Protein AF-0000000066527971 (afdb_homodimer)

Radius of gyration: 18.77 Å; Cα contacts (8 Å, |Δi|>4): 274; chains: 2; bounding box: 43×56×42 Å

Secondary structure (DSSP, 8-state):
----SPPPPPHHHHIIIIIIHHHT--HHHHHHHHTS-HHHHHHHHTTSS---HHHHHHHHHHHT--HHHHHHHHHHHHHHHHHHHHHHHHHHHPPPTTTT-/----SPPPPPHHHHIIIIIIHHHT--HHHHHHHHTS-HHHHHHHHTTSS---HHHHHHHHHHHT--HHHHHHHHHHHHHHHHHHHHHHHHHHHPPPTTTT-

InterPro domains:
  IPR001387 Cro/C1-type, helix-turn-helix domain [PF01381] (21-69)
  IPR001387 Cro/C1-type, helix-turn-helix domain [PS50943] (25-70)
  IPR001387 Cro/C1-type, helix-turn-helix domain [SM00530] (14-70)
  IPR010982 Lambda repressor-like, DNA-binding domain superfamily [G3DSA:1.10.260.40] (1-99)
  IPR010982 Lambda repressor-like, DNA-binding domain superfamily [SSF47413] (10-91)
  IPR013430 Toxin-antitoxin system, antidote protein, HigA [PTHR36924] (1-97)
  IPR013430 Toxin-antitoxin system, antidote protein, HigA [TIGR02607] (6-82)

Sequence (202 aa):
MATNGMRPIHPGEILRDEFLMEFDISPAALARALKVSAPTVNDIVREQRGISADMAIRLGRYFDTSAQFWMNLQSEYSLATAYAANGKQIEHEIEPLLAHGMATNGMRPIHPGEILRDEFLMEFDISPAALARALKVSAPTVNDIVREQRGISADMAIRLGRYFDTSAQFWMNLQSEYSLATAYAANGKQIEHEIEPLLAHG

Structure (mmCIF, N/CA/C/O backbone):
data_AF-0000000066527971-model_v1
#
loop_
_entity.id
_entity.type
_entity.pdbx_description
1 polymer 'HTH cro/C1-type domain-containing protein'
#
loop_
_atom_site.group_PDB
_atom_site.id
_atom_site.type_symbol
_atom_site.label_atom_id
_atom_site.label_alt_id
_atom_site.label_comp_id
_atom_site.label_asym_id
_atom_site.label_entity_id
_atom_site.label_seq_id
_atom_site.pdbx_PDB_ins_code
_atom_site.Cartn_x
_atom_site.Cartn_y
_atom_site.Cartn_z
_atom_site.occupancy
_atom_site.B_iso_or_equiv
_atom_site.auth_seq_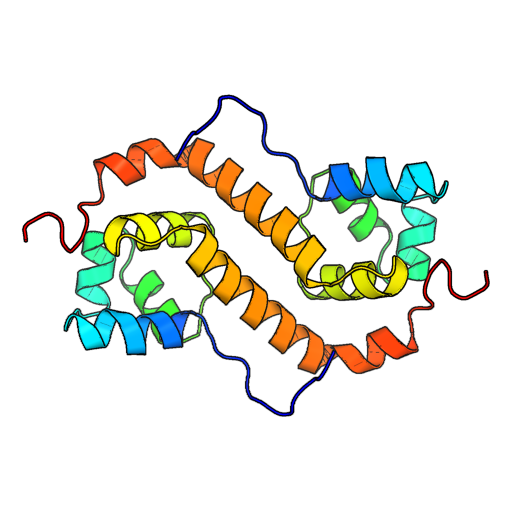id
_atom_site.auth_comp_id
_atom_site.auth_asym_id
_atom_site.auth_atom_id
_atom_site.pdbx_PDB_model_num
ATOM 1 N N . MET A 1 1 ? 15.258 -4.25 -11.781 1 32 1 MET A N 1
ATOM 2 C CA . MET A 1 1 ? 14.789 -2.98 -11.234 1 32 1 MET A CA 1
ATOM 3 C C . MET A 1 1 ? 15.859 -2.33 -10.367 1 32 1 MET A C 1
ATOM 5 O O . MET A 1 1 ? 16.562 -3.018 -9.625 1 32 1 MET A O 1
ATOM 9 N N . ALA A 1 2 ? 16.281 -1.199 -10.781 1 37.69 2 ALA A N 1
ATOM 10 C CA . ALA A 1 2 ? 17.516 -0.555 -10.328 1 37.69 2 ALA A CA 1
ATOM 11 C C . ALA A 1 2 ? 17.5 -0.344 -8.82 1 37.69 2 ALA A C 1
ATOM 13 O O . ALA A 1 2 ? 16.578 0.285 -8.281 1 37.69 2 ALA A O 1
ATOM 14 N N . THR A 1 3 ? 17.781 -1.341 -7.969 1 47.28 3 THR A N 1
ATOM 15 C CA . THR A 1 3 ? 18.203 -0.906 -6.641 1 47.28 3 THR A CA 1
ATOM 16 C C . THR A 1 3 ? 19.078 0.344 -6.727 1 47.28 3 THR A C 1
ATOM 18 O O . THR A 1 3 ? 20.297 0.249 -6.867 1 47.28 3 THR A O 1
ATOM 21 N N . ASN A 1 4 ? 18.625 1.314 -7.359 1 52.88 4 ASN A N 1
ATOM 22 C CA . ASN A 1 4 ? 19.578 2.408 -7.461 1 52.88 4 ASN A CA 1
ATOM 23 C C . ASN A 1 4 ? 20.016 2.91 -6.086 1 52.88 4 ASN A C 1
ATOM 25 O O . ASN A 1 4 ? 19.234 2.842 -5.129 1 52.88 4 ASN A O 1
ATOM 29 N N . GLY A 1 5 ? 21.062 2.367 -5.387 1 64.5 5 GLY A N 1
ATOM 30 C CA . GLY A 1 5 ? 21.828 2.787 -4.219 1 64.5 5 GLY A CA 1
ATOM 31 C C . GLY A 1 5 ? 21.203 3.955 -3.484 1 64.5 5 GLY A C 1
ATOM 32 O O . GLY A 1 5 ? 21.797 4.508 -2.561 1 64.5 5 GLY A O 1
ATOM 33 N N . MET A 1 6 ? 19.953 4.371 -3.908 1 78.75 6 MET A N 1
ATOM 34 C CA . MET A 1 6 ? 19.422 5.543 -3.223 1 78.75 6 MET A CA 1
ATOM 35 C C . MET A 1 6 ? 18.547 5.129 -2.039 1 78.75 6 MET A C 1
ATOM 37 O O . MET A 1 6 ? 17.922 4.074 -2.07 1 78.75 6 MET A O 1
ATOM 41 N N . ARG A 1 7 ? 18.609 5.801 -0.991 1 92.56 7 ARG A N 1
ATOM 42 C CA . ARG A 1 7 ? 17.844 5.574 0.225 1 92.56 7 ARG A CA 1
ATOM 43 C C . ARG A 1 7 ? 16.344 5.727 -0.041 1 92.56 7 ARG A C 1
ATOM 45 O O . ARG A 1 7 ? 15.93 6.652 -0.735 1 92.56 7 ARG A O 1
ATOM 52 N N . PRO A 1 8 ? 15.547 4.754 0.404 1 96.56 8 PRO A N 1
ATOM 53 C CA . PRO A 1 8 ? 14.102 4.895 0.252 1 96.56 8 PRO A CA 1
ATOM 54 C C . PRO A 1 8 ? 13.555 6.16 0.91 1 96.56 8 PRO A C 1
ATOM 56 O O . PRO A 1 8 ? 14.023 6.551 1.983 1 96.56 8 PRO A O 1
ATOM 59 N N . ILE A 1 9 ? 12.664 6.793 0.282 1 97.94 9 ILE A N 1
ATOM 60 C CA . ILE A 1 9 ? 12.055 8.008 0.822 1 97.94 9 ILE A CA 1
ATOM 61 C C . ILE A 1 9 ? 10.742 7.656 1.519 1 97.94 9 ILE A C 1
ATOM 63 O O . ILE A 1 9 ? 9.789 7.199 0.876 1 97.94 9 ILE A O 1
ATOM 67 N N . HIS A 1 10 ? 10.672 7.879 2.803 1 98.81 10 HIS A N 1
ATOM 68 C CA . HIS A 1 10 ? 9.469 7.594 3.57 1 98.81 10 HIS A CA 1
ATOM 69 C C . HIS A 1 10 ? 8.383 8.641 3.301 1 98.81 10 HIS A C 1
ATOM 71 O O . HIS A 1 10 ? 8.68 9.836 3.217 1 98.81 10 HIS A O 1
ATOM 77 N N . PRO A 1 11 ? 7.086 8.242 3.24 1 98.88 11 PRO A N 1
ATOM 78 C CA . PRO A 1 11 ? 6.02 9.227 3.055 1 98.88 11 PRO A CA 1
ATOM 79 C C . PRO A 1 11 ? 6.008 10.289 4.148 1 98.88 11 PRO A C 1
ATOM 81 O O . PRO A 1 11 ? 5.633 11.438 3.889 1 98.88 11 PRO A O 1
ATOM 84 N N . GLY A 1 12 ? 6.406 9.922 5.352 1 98.88 12 GLY A N 1
ATOM 85 C CA . GLY A 1 12 ? 6.484 10.883 6.441 1 98.88 12 GLY A CA 1
ATOM 86 C C . GLY A 1 12 ? 7.449 12.023 6.168 1 98.88 12 GLY A C 1
ATOM 87 O O . GLY A 1 12 ? 7.246 13.141 6.633 1 98.88 12 GLY A O 1
ATOM 88 N N . GLU A 1 13 ? 8.531 11.703 5.523 1 98.75 13 GLU A N 1
ATOM 89 C CA . GLU A 1 13 ? 9.484 12.727 5.105 1 98.75 13 GLU A CA 1
ATOM 90 C C . GLU A 1 13 ? 8.844 13.719 4.133 1 98.75 13 GLU A C 1
ATOM 92 O O . GLU A 1 13 ? 9.039 14.93 4.246 1 98.75 13 GLU A O 1
ATOM 97 N N . ILE A 1 14 ? 8.094 13.242 3.205 1 98.94 14 ILE A N 1
ATOM 98 C CA . ILE A 1 14 ? 7.395 14.086 2.244 1 98.94 14 ILE A CA 1
ATOM 99 C C . ILE A 1 14 ? 6.367 14.953 2.971 1 98.94 14 ILE A C 1
ATOM 101 O O . ILE A 1 14 ? 6.301 16.156 2.75 1 98.94 14 ILE A O 1
ATOM 105 N N . LEU A 1 15 ? 5.598 14.266 3.826 1 98.94 15 LEU A N 1
ATOM 106 C CA . LEU A 1 15 ? 4.605 14.984 4.617 1 98.94 15 LEU A CA 1
ATOM 107 C C . LEU A 1 15 ? 5.246 16.125 5.391 1 98.94 15 LEU A C 1
ATOM 109 O O . LEU A 1 15 ? 4.766 17.266 5.34 1 98.94 15 LEU A O 1
ATOM 113 N N . ARG A 1 16 ? 6.328 15.797 6.082 1 98.81 16 ARG A N 1
ATOM 114 C CA . ARG A 1 16 ? 7.016 16.766 6.938 1 98.81 16 ARG A CA 1
ATOM 115 C C . ARG A 1 16 ? 7.617 17.891 6.109 1 98.81 16 ARG A C 1
ATOM 117 O O . ARG A 1 16 ? 7.355 19.062 6.371 1 98.81 16 ARG A O 1
ATOM 124 N N . ASP A 1 17 ? 8.352 17.531 5.07 1 98.69 17 ASP A N 1
ATOM 125 C CA . ASP A 1 17 ? 9.227 18.484 4.391 1 98.69 17 ASP A CA 1
ATOM 126 C C . ASP A 1 17 ? 8.469 19.25 3.312 1 98.69 17 ASP A C 1
ATOM 128 O O . ASP A 1 17 ? 8.773 20.422 3.047 1 98.69 17 ASP A O 1
ATOM 132 N N . GLU A 1 18 ? 7.465 18.703 2.742 1 98.69 18 GLU A N 1
ATOM 133 C CA . GLU A 1 18 ? 6.832 19.328 1.585 1 98.69 18 GLU A CA 1
ATOM 134 C C . GLU A 1 18 ? 5.453 19.875 1.94 1 98.69 18 GLU A C 1
ATOM 136 O O . GLU A 1 18 ? 4.922 20.734 1.232 1 98.69 18 GLU A O 1
ATOM 141 N N . PHE A 1 19 ? 4.883 19.453 2.998 1 98.75 19 PHE A N 1
ATOM 142 C CA . PHE A 1 19 ? 3.539 19.906 3.342 1 98.75 19 PHE A CA 1
ATOM 143 C C . PHE A 1 19 ? 3.549 20.672 4.66 1 98.75 19 PHE A C 1
ATOM 145 O O . PHE A 1 19 ? 3.227 21.859 4.691 1 98.75 19 PHE A O 1
ATOM 152 N N . LEU A 1 20 ? 3.996 20.031 5.707 1 98.81 20 LEU A N 1
ATOM 153 C CA . LEU A 1 20 ? 3.928 20.672 7.012 1 98.81 20 LEU A CA 1
ATOM 154 C C . LEU A 1 20 ? 4.82 21.906 7.051 1 98.81 20 LEU A C 1
ATOM 156 O O . LEU A 1 20 ? 4.395 22.984 7.5 1 98.81 20 LEU A O 1
ATOM 160 N N . MET A 1 21 ? 6.043 21.766 6.598 1 98.44 21 MET A N 1
ATOM 161 C CA . MET A 1 21 ? 6.969 22.891 6.598 1 98.44 21 MET A CA 1
ATOM 162 C C . MET A 1 21 ? 6.477 24 5.676 1 98.44 21 MET A C 1
ATOM 164 O O . MET A 1 21 ? 6.562 25.188 6.02 1 98.44 21 MET A O 1
ATOM 168 N N . GLU A 1 22 ? 5.949 23.641 4.582 1 97.81 22 GLU A N 1
ATOM 169 C CA . GLU A 1 22 ? 5.469 24.609 3.609 1 97.81 22 GLU A CA 1
ATOM 170 C C . GLU A 1 22 ? 4.309 25.438 4.176 1 97.81 22 GLU A C 1
ATOM 172 O O . GLU A 1 22 ? 4.238 26.641 3.959 1 97.81 22 GLU A O 1
ATOM 177 N N . PHE A 1 23 ? 3.465 24.812 4.926 1 97.62 23 PHE A N 1
ATOM 178 C CA . PHE A 1 23 ? 2.266 25.484 5.426 1 97.62 23 PHE A CA 1
ATOM 179 C C . PHE A 1 23 ? 2.439 25.891 6.883 1 97.62 23 PHE A C 1
ATOM 181 O O . PHE A 1 23 ? 1.511 26.422 7.5 1 97.62 23 PHE A O 1
ATOM 188 N N . ASP A 1 24 ? 3.637 25.609 7.426 1 98.06 24 ASP A N 1
ATOM 189 C CA . ASP A 1 24 ? 3.967 25.969 8.805 1 98.06 24 ASP A CA 1
ATOM 190 C C . ASP A 1 24 ? 2.957 25.359 9.781 1 98.06 24 ASP A C 1
ATOM 192 O O . ASP A 1 24 ? 2.393 26.078 10.609 1 98.06 24 ASP A O 1
ATOM 196 N N . ILE A 1 25 ? 2.701 24.141 9.625 1 98.5 25 ILE A N 1
ATOM 197 C CA . ILE A 1 25 ? 1.786 23.359 10.453 1 98.5 25 ILE A CA 1
ATOM 198 C C . ILE A 1 25 ? 2.578 22.391 11.312 1 98.5 25 ILE A C 1
ATOM 200 O O . ILE A 1 25 ? 3.492 21.719 10.828 1 98.5 25 ILE A O 1
ATOM 204 N N . SER A 1 26 ? 2.262 22.375 12.562 1 98.75 26 SER A N 1
ATOM 205 C CA . SER A 1 26 ? 2.885 21.391 13.43 1 98.75 26 SER A CA 1
ATOM 206 C C . SER A 1 26 ? 2.219 20.016 13.273 1 98.75 26 SER A C 1
ATOM 208 O O . SER A 1 26 ? 1.059 19.938 12.867 1 98.75 26 SER A O 1
ATOM 210 N N . PRO A 1 27 ? 2.943 18.906 13.633 1 98.81 27 PRO A N 1
ATOM 211 C CA . PRO A 1 27 ? 2.305 17.594 13.617 1 98.81 27 PRO A CA 1
ATOM 212 C C . PRO A 1 27 ? 1.064 17.531 14.508 1 98.81 27 PRO A C 1
ATOM 214 O O . PRO A 1 27 ? 0.069 16.906 14.141 1 98.81 27 PRO A O 1
ATOM 217 N N . ALA A 1 28 ? 1.156 18.172 15.648 1 98.69 28 ALA A N 1
ATOM 218 C CA . ALA A 1 28 ? 0.029 18.188 16.578 1 98.69 28 ALA A CA 1
ATOM 219 C C . ALA A 1 28 ? -1.176 18.891 15.961 1 98.69 28 ALA A C 1
ATOM 221 O O . ALA A 1 28 ? -2.312 18.438 16.109 1 98.69 28 ALA A O 1
ATOM 222 N N . ALA A 1 29 ? -1.019 20.016 15.32 1 98.81 29 ALA A N 1
ATOM 223 C CA . ALA A 1 29 ? -2.092 20.766 14.656 1 98.81 29 ALA A CA 1
ATOM 224 C C . ALA A 1 29 ? -2.711 19.938 13.539 1 98.81 29 ALA A C 1
ATOM 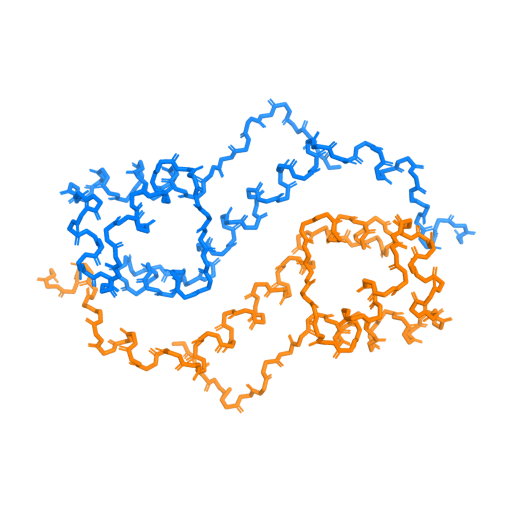226 O O . ALA A 1 29 ? -3.932 19.922 13.367 1 98.81 29 ALA A O 1
ATOM 227 N N . LEU A 1 30 ? -1.848 19.266 12.766 1 98.88 30 LEU A N 1
ATOM 228 C CA . LEU A 1 30 ? -2.359 18.391 11.711 1 98.88 30 LEU A CA 1
ATOM 229 C C . LEU A 1 30 ? -3.223 17.281 12.305 1 98.88 30 LEU A C 1
ATOM 231 O O . LEU A 1 30 ? -4.293 16.984 11.773 1 98.88 30 LEU A O 1
ATOM 235 N N . ALA A 1 31 ? -2.688 16.625 13.383 1 98.94 31 ALA A N 1
ATOM 236 C CA . ALA A 1 31 ? -3.438 15.547 14.023 1 98.94 31 ALA A CA 1
ATOM 237 C C . ALA A 1 31 ? -4.84 16.016 14.414 1 98.94 31 ALA A C 1
ATOM 239 O O . ALA A 1 31 ? -5.82 15.297 14.195 1 98.94 31 ALA A O 1
ATOM 240 N N . ARG A 1 32 ? -4.926 17.172 14.961 1 98.81 32 ARG A N 1
ATOM 241 C CA . ARG A 1 32 ? -6.215 17.734 15.328 1 98.81 32 ARG A CA 1
ATOM 242 C C . ARG A 1 32 ? -7.098 17.938 14.102 1 98.81 32 ARG A C 1
ATOM 244 O O . ARG A 1 32 ? -8.289 17.625 14.125 1 98.81 32 ARG A O 1
ATOM 251 N N . ALA A 1 33 ? -6.539 18.484 13.047 1 98.69 33 ALA A N 1
ATOM 252 C CA . ALA A 1 33 ? -7.285 18.75 11.82 1 98.69 33 ALA A CA 1
ATOM 253 C C . ALA A 1 33 ? -7.809 17.453 11.211 1 98.69 33 ALA A C 1
ATOM 255 O O . ALA A 1 33 ? -8.906 17.422 10.648 1 98.69 33 ALA A O 1
ATOM 256 N N . LEU A 1 34 ? -7.02 16.422 11.352 1 98.88 34 LEU A N 1
ATOM 257 C CA . LEU A 1 34 ? -7.352 15.141 10.734 1 98.88 34 LEU A CA 1
ATOM 258 C C . LEU A 1 34 ? -8.227 14.305 11.656 1 98.88 34 LEU A C 1
ATOM 260 O O . LEU A 1 34 ? -8.719 13.242 11.266 1 98.88 34 LEU A O 1
ATOM 264 N N . LYS A 1 35 ? -8.406 14.758 12.883 1 98.69 35 LYS A N 1
ATOM 265 C CA . LYS A 1 35 ? -9.188 14.047 13.898 1 98.69 35 LYS A CA 1
ATOM 266 C C . LYS A 1 35 ? -8.586 12.672 14.188 1 98.69 35 LYS A C 1
ATOM 268 O O . LYS A 1 35 ? -9.312 11.68 14.25 1 98.69 35 LYS A O 1
ATOM 273 N N . VAL A 1 36 ? -7.32 12.695 14.352 1 98.69 36 VAL A N 1
ATOM 274 C CA . VAL A 1 36 ? -6.598 11.492 14.766 1 98.69 36 VAL A CA 1
ATOM 275 C C . VAL A 1 36 ? -5.684 11.82 15.945 1 98.69 36 VAL A C 1
ATOM 277 O O . VAL A 1 36 ? -5.512 12.984 16.297 1 98.69 36 VAL A O 1
ATOM 280 N N . SER A 1 37 ? -5.117 10.766 16.5 1 98.62 37 SER A N 1
ATOM 281 C CA . SER A 1 37 ? -4.25 10.961 17.656 1 98.62 37 SER A CA 1
ATOM 282 C C . SER A 1 37 ? -2.939 11.633 17.266 1 98.62 37 SER A C 1
ATOM 284 O O . SER A 1 37 ? -2.393 11.359 16.188 1 98.62 37 SER A O 1
ATOM 286 N N . ALA A 1 38 ? -2.373 12.484 18.141 1 98.62 38 ALA A N 1
ATOM 287 C CA . ALA A 1 38 ? -1.102 13.164 17.891 1 98.62 38 ALA A CA 1
ATOM 288 C C . ALA A 1 38 ? 0.038 12.156 17.75 1 98.62 38 ALA A C 1
ATOM 290 O O . ALA A 1 38 ? 0.885 12.289 16.875 1 98.62 38 ALA A O 1
ATOM 291 N N . PRO A 1 39 ? 0.095 11.109 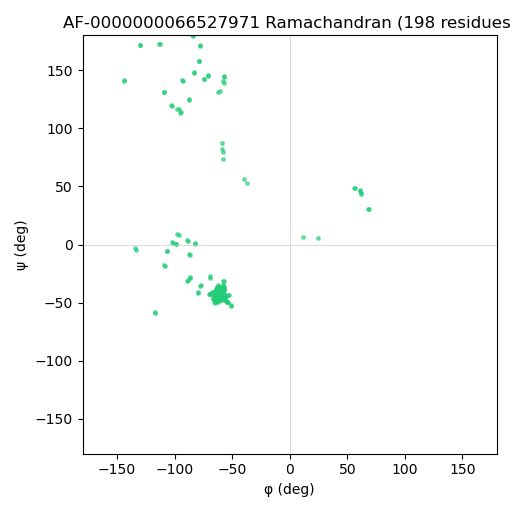18.562 1 98.81 39 PRO A N 1
ATOM 292 C CA . PRO A 1 39 ? 1.163 10.125 18.391 1 98.81 39 PRO A CA 1
ATOM 293 C C . PRO A 1 39 ? 1.188 9.5 17 1 98.81 39 PRO A C 1
ATOM 295 O O . PRO A 1 39 ? 2.264 9.219 16.469 1 98.81 39 PRO A O 1
ATOM 298 N N . THR A 1 40 ? 0.015 9.312 16.406 1 98.69 40 THR A N 1
ATOM 299 C CA . THR A 1 40 ? -0.045 8.719 15.07 1 98.69 40 THR A CA 1
ATOM 300 C C . THR A 1 40 ? 0.662 9.609 14.047 1 98.69 40 THR A C 1
ATOM 302 O O . THR A 1 40 ? 1.527 9.141 13.305 1 98.69 40 THR A O 1
ATOM 305 N N . VAL A 1 41 ? 0.351 10.875 14.039 1 98.94 41 VAL A N 1
ATOM 306 C CA . VAL A 1 41 ? 0.961 11.805 13.086 1 98.94 41 VAL A CA 1
ATOM 307 C C . VAL A 1 41 ? 2.441 11.977 13.414 1 98.94 41 VAL A C 1
ATOM 309 O O . VAL A 1 41 ? 3.283 12.016 12.508 1 98.94 41 VAL A O 1
ATOM 312 N N . ASN A 1 42 ? 2.76 12.109 14.672 1 98.88 42 ASN A N 1
ATOM 313 C CA . ASN A 1 42 ? 4.156 12.227 15.086 1 98.88 42 ASN A CA 1
ATOM 314 C C . ASN A 1 42 ? 4.98 11.039 14.602 1 98.88 42 ASN A C 1
ATOM 316 O O . ASN A 1 42 ? 6.082 11.211 14.078 1 98.88 42 ASN A O 1
ATOM 320 N N . ASP A 1 43 ? 4.469 9.852 14.805 1 98.94 43 ASP A N 1
ATOM 321 C CA . ASP A 1 43 ? 5.176 8.648 14.367 1 98.94 43 ASP A CA 1
ATOM 322 C C . ASP A 1 43 ? 5.371 8.641 12.852 1 98.94 43 ASP A C 1
ATOM 324 O O . ASP A 1 43 ? 6.395 8.172 12.359 1 98.94 43 ASP A O 1
ATOM 328 N N . ILE A 1 44 ? 4.355 9.094 12.086 1 98.94 44 ILE A N 1
ATOM 329 C CA . ILE A 1 44 ? 4.469 9.156 10.633 1 98.94 44 ILE A CA 1
ATOM 330 C C . ILE A 1 44 ? 5.566 10.141 10.242 1 98.94 44 ILE A C 1
ATOM 332 O O . ILE A 1 44 ? 6.457 9.805 9.461 1 98.94 44 ILE A O 1
ATOM 336 N N . VAL A 1 45 ? 5.613 11.312 10.812 1 98.81 45 VAL A N 1
ATOM 337 C CA . VAL A 1 45 ? 6.555 12.367 10.461 1 98.81 45 VAL A CA 1
ATOM 338 C C . VAL A 1 45 ? 7.965 11.969 10.891 1 98.81 45 VAL A C 1
ATOM 340 O O . VAL A 1 45 ? 8.945 12.344 10.242 1 98.81 45 VAL A O 1
ATOM 343 N N . ARG A 1 46 ? 8.078 11.188 11.859 1 98.69 46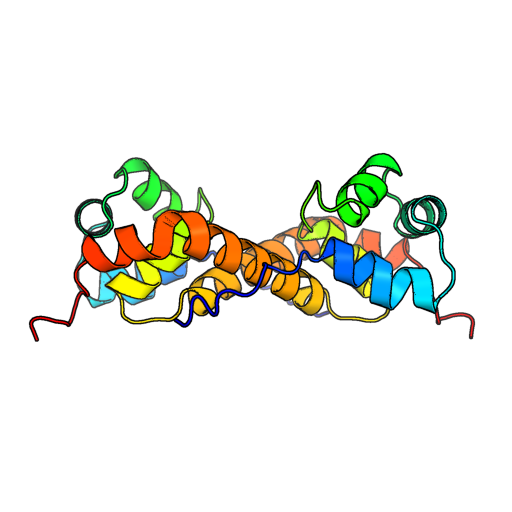 ARG A N 1
ATOM 344 C CA . ARG A 1 46 ? 9.359 10.688 12.328 1 98.69 46 ARG A CA 1
ATOM 345 C C . ARG A 1 46 ? 9.742 9.398 11.594 1 98.69 46 ARG A C 1
ATOM 347 O O . ARG A 1 46 ? 10.742 8.758 11.938 1 98.69 46 ARG A O 1
ATOM 354 N N . GLU A 1 47 ? 8.961 8.992 10.664 1 98.69 47 GLU A N 1
ATOM 355 C CA . GLU A 1 47 ? 9.234 7.879 9.766 1 98.69 47 GLU A CA 1
ATOM 356 C C . GLU A 1 47 ? 9.219 6.547 10.516 1 98.69 47 GLU A C 1
ATOM 358 O O . GLU A 1 47 ? 9.945 5.617 10.148 1 98.69 47 GLU A O 1
ATOM 363 N N . GLN A 1 48 ? 8.406 6.473 11.57 1 98.69 48 GLN A N 1
ATOM 364 C CA . GLN A 1 48 ? 8.305 5.277 12.398 1 98.69 48 GLN A CA 1
ATOM 365 C C . GLN A 1 48 ? 6.992 4.539 12.148 1 98.69 48 GLN A C 1
ATOM 367 O O . GLN A 1 48 ? 6.77 3.453 12.688 1 98.69 48 GLN A O 1
ATOM 372 N N . ARG A 1 49 ? 6.121 5.016 11.406 1 98.56 49 ARG A N 1
ATOM 373 C CA . ARG A 1 49 ? 4.82 4.469 11.023 1 98.56 49 ARG A CA 1
ATOM 374 C C . ARG A 1 49 ? 4.48 4.824 9.578 1 98.56 49 ARG A C 1
ATOM 376 O O . ARG A 1 49 ? 4.738 5.941 9.133 1 98.56 49 ARG A O 1
ATOM 383 N N . GLY A 1 50 ? 3.887 3.93 8.828 1 98.69 50 GLY A N 1
ATOM 384 C CA . GLY A 1 50 ? 3.49 4.188 7.453 1 98.69 50 GLY A CA 1
ATOM 385 C C . GLY A 1 50 ? 2.141 4.871 7.34 1 98.69 50 GLY A C 1
ATOM 386 O O . GLY A 1 50 ? 1.467 5.098 8.344 1 98.69 50 GLY A O 1
ATOM 387 N N . ILE A 1 51 ? 1.763 5.129 6.109 1 98.88 51 ILE A N 1
ATOM 388 C CA . ILE A 1 51 ? 0.471 5.734 5.801 1 98.88 51 ILE A CA 1
ATOM 389 C C . ILE A 1 51 ? -0.547 4.641 5.48 1 98.88 51 ILE A C 1
ATOM 391 O O . ILE A 1 51 ? -0.394 3.91 4.5 1 98.88 51 ILE A O 1
ATOM 395 N N . SER A 1 52 ? -1.544 4.512 6.34 1 98.75 52 SER A N 1
ATOM 396 C CA . SER A 1 52 ? -2.652 3.604 6.07 1 98.75 52 SER A CA 1
ATOM 397 C C . SER A 1 52 ? -3.631 4.207 5.066 1 98.75 52 SER A C 1
ATOM 399 O O . SER A 1 52 ? -3.547 5.398 4.75 1 98.75 52 SER A O 1
ATOM 401 N N . ALA A 1 53 ? -4.602 3.416 4.594 1 98.81 53 ALA A N 1
ATOM 402 C CA . ALA A 1 53 ? -5.637 3.904 3.689 1 98.81 53 ALA A CA 1
ATOM 403 C C . ALA A 1 53 ? -6.469 5 4.348 1 98.81 53 ALA A C 1
ATOM 405 O O . ALA A 1 53 ? -6.77 6.023 3.727 1 98.81 53 ALA A O 1
ATOM 406 N N . ASP A 1 54 ? -6.832 4.754 5.578 1 98.69 54 ASP A N 1
ATOM 407 C CA . ASP A 1 54 ? -7.598 5.762 6.301 1 98.69 54 ASP A CA 1
ATOM 408 C C . ASP A 1 54 ? -6.828 7.074 6.398 1 98.69 54 ASP A C 1
ATOM 410 O O . ASP A 1 54 ? -7.371 8.141 6.105 1 98.69 54 ASP A O 1
ATOM 414 N N . MET A 1 55 ? -5.566 6.98 6.766 1 98.88 55 MET A N 1
ATOM 415 C CA . MET A 1 55 ? -4.734 8.18 6.867 1 98.88 55 MET A CA 1
ATOM 416 C C . MET A 1 55 ? -4.594 8.859 5.512 1 98.88 55 MET A C 1
ATOM 418 O O . MET A 1 55 ? -4.617 10.086 5.426 1 98.88 55 MET A O 1
ATOM 422 N N . ALA A 1 56 ? -4.402 8.047 4.48 1 98.94 56 ALA A N 1
ATOM 423 C CA . ALA A 1 56 ? -4.277 8.586 3.131 1 98.94 56 ALA A CA 1
ATOM 424 C C . ALA A 1 56 ? -5.508 9.406 2.752 1 98.94 56 ALA A C 1
ATOM 426 O O . ALA A 1 56 ? -5.387 10.477 2.158 1 98.94 56 ALA A O 1
ATOM 427 N N . ILE A 1 57 ? -6.664 8.93 3.08 1 98.88 57 ILE A N 1
ATOM 428 C CA . ILE A 1 57 ? -7.914 9.617 2.783 1 98.88 57 ILE A CA 1
ATOM 429 C C . ILE A 1 57 ? -7.977 10.93 3.561 1 98.88 57 ILE A C 1
ATOM 431 O O . ILE A 1 57 ? -8.312 11.977 2.998 1 98.88 57 ILE A O 1
ATOM 435 N N . ARG A 1 58 ? -7.629 10.867 4.805 1 98.94 58 ARG A N 1
ATOM 436 C CA . ARG A 1 58 ? -7.645 12.062 5.652 1 98.94 58 ARG A CA 1
ATOM 437 C C . ARG A 1 58 ? -6.664 13.109 5.141 1 98.94 58 ARG A C 1
ATOM 439 O O . ARG A 1 58 ? -7.016 14.289 5.012 1 98.94 58 ARG A O 1
ATOM 446 N N . LEU A 1 59 ? -5.469 12.688 4.84 1 98.94 59 LEU A N 1
ATOM 447 C CA . LEU A 1 59 ? -4.461 13.602 4.309 1 98.94 59 LEU A CA 1
ATOM 448 C C . LEU A 1 59 ? -4.91 14.195 2.979 1 98.94 59 LEU A C 1
ATOM 450 O O . LEU A 1 59 ? -4.734 15.391 2.74 1 98.94 59 LEU A O 1
ATOM 454 N N . GLY A 1 60 ? -5.402 13.328 2.15 1 98.75 60 GLY A N 1
ATOM 455 C CA . GLY A 1 60 ? -5.887 13.797 0.861 1 98.75 60 GLY A CA 1
ATOM 456 C C . GLY A 1 60 ? -6.957 14.867 0.977 1 98.75 60 GLY A C 1
ATOM 457 O O . GLY A 1 60 ? -6.91 15.875 0.274 1 98.75 60 GLY A O 1
ATOM 458 N N . ARG A 1 61 ? -7.863 14.656 1.846 1 98.5 61 ARG A N 1
ATOM 459 C CA . ARG A 1 61 ? -8.945 15.617 2.08 1 98.5 61 ARG A CA 1
ATOM 460 C C . ARG A 1 61 ? -8.398 16.938 2.592 1 98.5 61 ARG A C 1
ATOM 462 O O . ARG A 1 61 ? -8.812 18.016 2.133 1 98.5 61 ARG A O 1
ATOM 469 N N . TYR A 1 62 ? -7.512 16.844 3.531 1 98.75 62 TYR A N 1
ATOM 470 C CA . TYR A 1 62 ? -7.008 18.031 4.191 1 98.75 62 TYR A CA 1
ATOM 471 C C . TYR A 1 62 ? -6.133 18.859 3.246 1 98.75 62 TYR A C 1
ATOM 473 O O . TYR A 1 62 ? -6.289 20.078 3.143 1 98.75 62 TYR A O 1
ATOM 481 N N . PHE A 1 63 ? -5.262 18.219 2.473 1 98.69 63 PHE A N 1
ATOM 482 C CA . PHE A 1 63 ? -4.266 18.922 1.674 1 98.69 63 PHE A CA 1
ATOM 483 C C . PHE A 1 63 ? -4.723 19.062 0.226 1 98.69 63 PHE A C 1
ATOM 485 O O . PHE A 1 63 ? -3.988 19.562 -0.621 1 98.69 63 PHE A O 1
ATOM 492 N N . ASP A 1 64 ? -5.895 18.562 -0.073 1 97.5 64 ASP A N 1
ATOM 493 C CA . ASP A 1 64 ? -6.465 18.609 -1.415 1 97.5 64 ASP A CA 1
ATOM 494 C C . ASP A 1 64 ? -5.594 17.844 -2.412 1 97.5 64 ASP A C 1
ATOM 496 O O . ASP A 1 64 ? -5.23 18.375 -3.461 1 97.5 64 ASP A O 1
ATOM 500 N N . THR A 1 65 ? -5.141 16.703 -2.027 1 98.25 65 THR A N 1
ATOM 501 C CA . THR A 1 65 ? -4.5 15.695 -2.867 1 98.25 65 THR A CA 1
ATOM 502 C C . THR A 1 65 ? -5.371 14.453 -2.982 1 98.25 65 THR A C 1
ATOM 504 O O . THR A 1 65 ? -6.441 14.375 -2.375 1 98.25 65 THR A O 1
ATOM 507 N N . SER A 1 66 ? -5.008 13.594 -3.77 1 98.38 66 SER A N 1
ATOM 508 C CA . SER A 1 66 ? -5.73 12.328 -3.789 1 98.38 66 SER A CA 1
ATOM 509 C C . SER A 1 66 ? -5.219 11.383 -2.707 1 98.38 66 SER A C 1
ATOM 511 O O . SER A 1 66 ? -4.039 11.43 -2.342 1 98.38 66 SER A O 1
ATOM 513 N N . ALA A 1 67 ? -6.102 10.57 -2.193 1 98.75 67 ALA A N 1
ATOM 514 C CA . ALA A 1 67 ? -5.668 9.492 -1.304 1 98.75 67 ALA A CA 1
ATOM 515 C C . ALA A 1 67 ? -4.652 8.586 -1.993 1 98.75 67 ALA A C 1
ATOM 517 O O . ALA A 1 67 ? -3.701 8.117 -1.363 1 98.75 67 ALA A O 1
ATOM 518 N N . GLN A 1 68 ? -4.832 8.375 -3.242 1 98.56 68 GLN A N 1
ATOM 519 C CA . GLN A 1 68 ? -3.945 7.516 -4.02 1 98.56 68 GLN A CA 1
ATOM 520 C C . GLN A 1 68 ? -2.525 8.07 -4.051 1 98.56 68 GLN A C 1
ATOM 522 O O . GLN A 1 68 ? -1.556 7.312 -4.086 1 98.56 68 GLN A O 1
ATOM 527 N N . PHE A 1 69 ? -2.355 9.352 -4.102 1 98.81 69 PHE A N 1
ATOM 528 C CA . PHE A 1 69 ? -1.043 9.984 -4.027 1 98.81 69 PHE A CA 1
ATOM 529 C C . PHE A 1 69 ? -0.265 9.469 -2.82 1 98.81 69 PHE A C 1
ATOM 531 O O . PHE A 1 69 ? 0.875 9.023 -2.955 1 98.81 69 PHE A O 1
ATOM 538 N N . TRP A 1 70 ? -0.861 9.531 -1.671 1 98.94 70 TRP A N 1
ATOM 539 C CA . TRP A 1 70 ? -0.223 9.125 -0.423 1 98.94 70 TRP A CA 1
ATOM 540 C C . TRP A 1 70 ? 0.03 7.621 -0.405 1 98.94 70 TRP A C 1
ATOM 542 O O . TRP A 1 70 ? 1.065 7.168 0.086 1 98.94 70 TRP A O 1
ATOM 552 N N . MET A 1 71 ? -0.93 6.863 -0.903 1 98.88 71 MET A N 1
ATOM 553 C CA . MET A 1 71 ? -0.752 5.414 -0.955 1 98.88 71 MET A CA 1
ATOM 554 C C . MET A 1 71 ? 0.41 5.043 -1.869 1 98.88 71 MET A C 1
ATOM 556 O O . MET A 1 71 ? 1.114 4.062 -1.616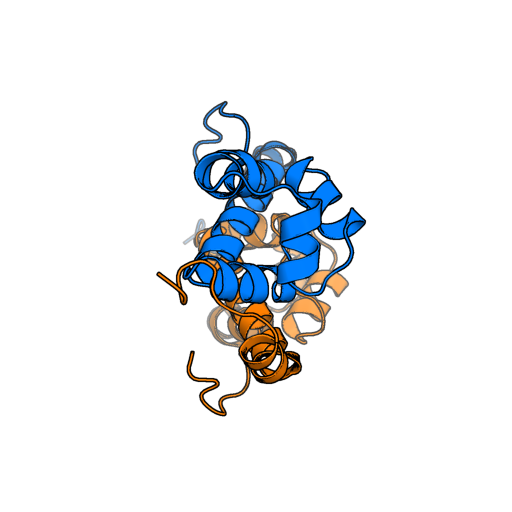 1 98.88 71 MET A O 1
ATOM 560 N N . ASN A 1 72 ? 0.553 5.789 -2.92 1 98.56 72 ASN A N 1
ATOM 561 C CA . ASN A 1 72 ? 1.666 5.523 -3.824 1 98.56 72 ASN A CA 1
ATOM 562 C C . ASN A 1 72 ? 3.012 5.762 -3.145 1 98.56 72 ASN A C 1
ATOM 564 O O . ASN A 1 72 ? 3.955 4.996 -3.336 1 98.56 72 ASN A O 1
ATOM 568 N N . LEU A 1 73 ? 3.121 6.836 -2.41 1 98.81 73 LEU A N 1
ATOM 569 C CA . LEU A 1 73 ? 4.348 7.09 -1.658 1 98.81 73 LEU A CA 1
ATOM 570 C C . LEU A 1 73 ? 4.66 5.93 -0.72 1 98.81 73 LEU A C 1
ATOM 572 O O . LEU A 1 73 ? 5.809 5.492 -0.63 1 98.81 73 LEU A O 1
ATOM 576 N N . GLN A 1 74 ? 3.625 5.453 -0.015 1 98.88 74 GLN A N 1
ATOM 577 C CA . GLN A 1 74 ? 3.789 4.34 0.91 1 98.88 74 GLN A CA 1
ATOM 578 C C . GLN A 1 74 ? 4.246 3.08 0.178 1 98.88 74 GLN A C 1
ATOM 580 O O . GLN A 1 74 ? 5.152 2.383 0.638 1 98.88 74 GLN A O 1
ATOM 585 N N . SER A 1 75 ? 3.559 2.82 -0.89 1 98.69 75 SER A N 1
ATOM 586 C CA . SER A 1 75 ? 3.898 1.638 -1.676 1 98.69 75 SER A CA 1
ATOM 587 C C . SER A 1 75 ? 5.332 1.712 -2.193 1 98.69 75 SER A C 1
ATOM 589 O O . SER A 1 75 ? 6.062 0.719 -2.162 1 98.69 75 SER A O 1
ATOM 591 N N . GLU A 1 76 ? 5.699 2.854 -2.723 1 98.38 76 GLU A N 1
ATOM 592 C CA . GLU A 1 76 ? 7.055 3.039 -3.232 1 98.38 76 GLU A CA 1
ATOM 593 C C . GLU A 1 76 ? 8.094 2.82 -2.137 1 98.38 76 GLU A C 1
ATOM 595 O O . GLU A 1 76 ? 9.109 2.156 -2.359 1 98.38 76 GLU A O 1
ATOM 600 N N . TYR A 1 77 ? 7.852 3.383 -1.041 1 98.75 77 TYR A N 1
ATOM 601 C CA . TYR A 1 77 ? 8.75 3.203 0.093 1 98.75 77 TYR A CA 1
ATOM 602 C C . TYR A 1 77 ? 8.852 1.732 0.482 1 98.75 77 TYR A C 1
ATOM 604 O O . TYR A 1 77 ? 9.945 1.213 0.698 1 98.75 77 TYR A O 1
ATOM 612 N N . SER A 1 78 ? 7.691 1.052 0.584 1 98.75 78 SER A N 1
ATOM 613 C CA . SER A 1 78 ? 7.641 -0.353 0.973 1 98.75 78 SER A CA 1
ATOM 614 C C . SER A 1 78 ? 8.391 -1.231 -0.022 1 98.75 78 SER A C 1
ATOM 616 O O . SER A 1 78 ? 9.133 -2.133 0.375 1 98.75 78 SER A O 1
ATOM 618 N N . LEU A 1 79 ? 8.188 -0.962 -1.238 1 98.69 79 LEU A N 1
ATOM 619 C CA . LEU A 1 79 ? 8.859 -1.754 -2.264 1 98.69 79 LEU A CA 1
ATOM 620 C C . LEU A 1 79 ? 10.367 -1.524 -2.232 1 98.69 79 LEU A C 1
ATOM 622 O O . LEU A 1 79 ? 11.148 -2.477 -2.312 1 98.69 79 LEU A O 1
ATOM 626 N N . ALA A 1 80 ? 10.742 -0.231 -2.158 1 98.31 80 ALA A N 1
ATOM 627 C CA . ALA A 1 80 ? 12.172 0.073 -2.105 1 98.31 80 ALA A CA 1
ATOM 628 C C . ALA A 1 80 ? 12.836 -0.64 -0.934 1 98.31 80 ALA A C 1
ATOM 630 O O . ALA A 1 80 ? 13.938 -1.188 -1.076 1 98.31 80 ALA A O 1
ATOM 631 N N . THR A 1 81 ? 12.234 -0.618 0.199 1 98.25 81 THR A N 1
ATOM 632 C CA . THR A 1 81 ? 12.766 -1.265 1.394 1 98.25 81 THR A CA 1
ATOM 633 C C . THR A 1 81 ? 12.828 -2.777 1.207 1 98.25 81 THR A C 1
ATOM 635 O O . THR A 1 81 ? 13.828 -3.41 1.562 1 98.25 81 THR A O 1
ATOM 638 N N . ALA A 1 82 ? 11.805 -3.377 0.67 1 98.19 82 ALA A N 1
ATOM 639 C CA . ALA A 1 82 ? 11.758 -4.82 0.441 1 98.19 82 ALA A CA 1
ATOM 640 C C . ALA A 1 82 ? 12.805 -5.25 -0.579 1 98.19 82 ALA A C 1
ATOM 642 O O . ALA A 1 82 ? 13.445 -6.293 -0.422 1 98.19 82 ALA A O 1
ATOM 643 N N . TYR A 1 83 ? 12.93 -4.461 -1.671 1 97.88 83 TYR A N 1
ATOM 644 C CA . TYR A 1 83 ? 13.961 -4.766 -2.662 1 97.88 83 TYR A CA 1
ATOM 645 C C . TYR A 1 83 ? 15.352 -4.742 -2.033 1 97.88 83 TYR A C 1
ATOM 647 O O . TYR A 1 83 ? 16.188 -5.59 -2.338 1 97.88 83 TYR A O 1
ATOM 655 N N . ALA A 1 84 ? 15.57 -3.703 -1.259 1 96.81 84 ALA A N 1
ATOM 656 C CA . ALA A 1 84 ? 16.859 -3.59 -0.599 1 96.81 84 ALA A CA 1
ATOM 657 C C . ALA A 1 84 ? 17.125 -4.797 0.296 1 96.81 84 ALA A C 1
ATOM 659 O O . ALA A 1 84 ? 18.266 -5.262 0.4 1 96.81 84 ALA A O 1
ATOM 660 N N . ALA A 1 85 ? 16.125 -5.289 0.936 1 96.94 85 ALA A N 1
ATOM 661 C CA . ALA A 1 85 ? 16.266 -6.375 1.901 1 96.9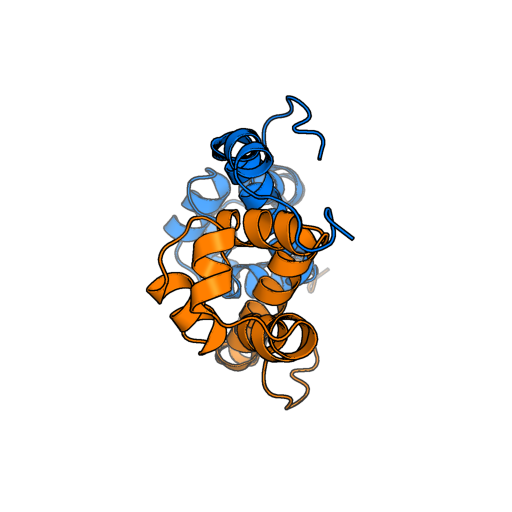4 85 ALA A CA 1
ATOM 662 C C . ALA A 1 85 ? 16.375 -7.727 1.197 1 96.94 85 ALA A C 1
ATOM 664 O O . ALA A 1 85 ? 17.203 -8.562 1.564 1 96.94 85 ALA A O 1
ATOM 665 N N . ASN A 1 86 ? 15.516 -7.934 0.104 1 97.25 86 ASN A N 1
ATOM 666 C CA . ASN A 1 86 ? 15.344 -9.297 -0.38 1 97.25 86 ASN A CA 1
ATOM 667 C C . ASN A 1 86 ? 15.445 -9.375 -1.901 1 97.25 86 ASN A C 1
ATOM 669 O O . ASN A 1 86 ? 15.359 -10.453 -2.482 1 97.25 86 ASN A O 1
ATOM 673 N N . GLY A 1 87 ? 15.57 -8.312 -2.6 1 97.12 87 GLY A N 1
ATOM 674 C CA . GLY A 1 87 ? 15.469 -8.258 -4.04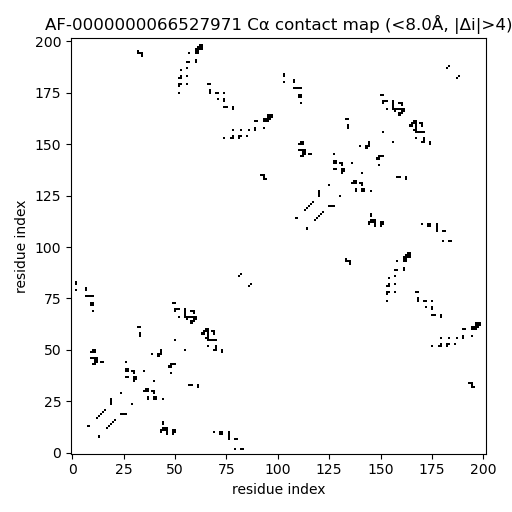7 1 97.12 87 GLY A CA 1
ATOM 675 C C . GLY A 1 87 ? 16.391 -9.234 -4.754 1 97.12 87 GLY A C 1
ATOM 676 O O . GLY A 1 87 ? 15.953 -9.969 -5.645 1 97.12 87 GLY A O 1
ATOM 677 N N . LYS A 1 88 ? 17.609 -9.234 -4.383 1 96.94 88 LYS A N 1
ATOM 678 C CA . LYS A 1 88 ? 18.594 -10.109 -5.012 1 96.94 88 LYS A CA 1
ATOM 679 C C . LYS A 1 88 ? 18.234 -11.578 -4.785 1 96.94 88 LYS A C 1
ATOM 681 O O . LYS A 1 88 ? 18.312 -12.391 -5.711 1 96.94 88 LYS A O 1
ATOM 686 N N . GLN A 1 89 ? 17.953 -11.867 -3.58 1 97.94 89 GLN A N 1
ATOM 687 C CA . GLN A 1 89 ? 17.562 -13.234 -3.254 1 97.94 89 GLN A CA 1
ATOM 688 C C . GLN A 1 89 ? 16.375 -13.688 -4.094 1 97.94 89 GLN A C 1
ATOM 690 O O . GLN A 1 89 ? 16.359 -14.797 -4.621 1 97.94 89 GLN A O 1
ATOM 695 N N . ILE A 1 90 ? 15.398 -12.875 -4.23 1 98.12 90 ILE A N 1
ATOM 696 C CA . ILE A 1 90 ? 14.18 -13.188 -4.969 1 98.12 90 ILE A CA 1
ATOM 697 C C . ILE A 1 90 ? 14.508 -13.391 -6.445 1 98.12 90 ILE A C 1
ATOM 699 O O . ILE A 1 90 ? 14.023 -14.336 -7.074 1 98.12 90 ILE A O 1
ATOM 703 N N . GLU A 1 91 ? 15.273 -12.531 -6.973 1 96.25 91 GLU A N 1
ATOM 704 C CA . GLU A 1 91 ? 15.688 -12.641 -8.375 1 96.25 91 GLU A CA 1
ATOM 705 C C . GLU A 1 91 ? 16.375 -13.969 -8.648 1 96.25 91 GLU A C 1
ATOM 707 O O . GLU A 1 91 ? 16.172 -14.578 -9.703 1 96.25 91 GLU A O 1
ATOM 712 N N . HIS A 1 92 ? 17.109 -14.367 -7.723 1 97.19 92 HIS A N 1
ATOM 713 C CA . HIS A 1 92 ? 17.891 -15.602 -7.883 1 97.19 92 HIS A CA 1
ATOM 714 C C . HIS A 1 92 ? 17 -16.828 -7.695 1 97.19 92 HIS A C 1
ATOM 716 O O . HIS A 1 92 ? 17.156 -17.828 -8.406 1 97.19 92 HIS A O 1
ATOM 722 N N . GLU A 1 93 ? 16.109 -16.75 -6.859 1 97.75 93 GLU A N 1
ATOM 723 C CA . GLU A 1 93 ? 15.375 -17.922 -6.418 1 97.75 93 GLU A CA 1
ATOM 724 C C . GLU A 1 93 ? 14.156 -18.188 -7.305 1 97.75 93 GLU A C 1
ATOM 726 O O . GLU A 1 93 ? 13.719 -19.328 -7.441 1 97.75 93 GLU A O 1
ATOM 731 N N . ILE A 1 94 ? 13.609 -17.156 -7.828 1 98.44 94 ILE A N 1
ATOM 732 C CA . ILE A 1 94 ? 12.328 -17.312 -8.516 1 98.44 94 ILE A CA 1
ATOM 733 C C . ILE A 1 94 ? 12.555 -17.312 -10.023 1 98.44 94 ILE A C 1
ATOM 735 O O . ILE A 1 94 ? 13.047 -16.328 -10.586 1 98.44 94 ILE A O 1
ATOM 739 N N . GLU A 1 95 ? 12.188 -18.391 -10.633 1 97.81 95 GLU A N 1
ATOM 740 C CA . GLU A 1 95 ? 12.219 -18.516 -12.086 1 97.81 95 GLU A CA 1
ATOM 741 C C . GLU A 1 95 ? 10.922 -18.016 -12.711 1 97.81 95 GLU A C 1
ATOM 743 O O . GLU A 1 95 ? 9.836 -18.469 -12.359 1 97.81 95 GLU A O 1
ATOM 748 N N . PRO A 1 96 ? 11.047 -17.078 -13.633 1 97.75 96 PRO A N 1
ATOM 749 C CA . PRO A 1 96 ? 9.836 -16.594 -14.289 1 97.75 96 PRO A CA 1
ATOM 750 C C . PRO A 1 96 ? 9.039 -17.703 -14.969 1 97.75 96 PRO A C 1
ATOM 752 O O . PRO A 1 96 ? 9.625 -18.625 -15.531 1 97.75 96 PRO A O 1
ATOM 755 N N . LEU A 1 97 ? 7.734 -17.547 -14.914 1 95.69 97 LEU A N 1
ATOM 756 C CA . LEU A 1 97 ? 6.809 -18.531 -15.445 1 95.69 97 LEU A CA 1
ATOM 757 C C . LEU A 1 97 ? 7.062 -18.797 -16.922 1 95.69 97 LEU A C 1
ATOM 759 O O . LEU A 1 97 ? 7.105 -19.938 -17.359 1 95.69 97 LEU A O 1
ATOM 763 N N . LEU A 1 98 ? 7.207 -17.797 -17.719 1 86.56 98 LEU A N 1
ATOM 764 C CA . LEU A 1 98 ? 7.316 -17.953 -19.156 1 86.56 98 LEU A CA 1
ATOM 765 C C . LEU A 1 98 ? 8.781 -17.969 -19.594 1 86.56 98 LEU A C 1
ATOM 767 O O . LEU A 1 98 ? 9.078 -17.812 -20.781 1 86.56 98 LEU A O 1
ATOM 771 N N . ALA A 1 99 ? 9.68 -18.016 -18.703 1 80.69 99 ALA A N 1
ATOM 772 C CA . ALA A 1 99 ? 11.086 -18.109 -19.094 1 80.69 99 ALA A CA 1
ATOM 773 C C . ALA A 1 99 ? 11.344 -19.375 -19.922 1 80.69 99 ALA A C 1
ATOM 775 O O . ALA A 1 99 ? 12.219 -19.375 -20.797 1 80.69 99 ALA A O 1
ATOM 776 N N . HIS A 1 100 ? 10.805 -20.469 -19.625 1 58.88 100 HIS A N 1
ATOM 777 C CA . HIS A 1 100 ? 11.148 -21.672 -20.391 1 58.88 100 HIS A CA 1
ATOM 778 C C . HIS A 1 100 ? 10.336 -21.75 -21.688 1 58.88 100 HIS A C 1
ATOM 780 O O . HIS A 1 100 ? 10.477 -22.703 -22.453 1 58.88 100 HIS A O 1
ATOM 786 N N . GLY A 1 101 ? 9.406 -20.625 -21.891 1 47.47 101 GLY A N 1
ATOM 787 C CA . GLY A 1 101 ? 8.844 -20.828 -23.219 1 47.47 101 GLY A CA 1
ATOM 788 C C . GLY A 1 101 ? 9.641 -20.156 -24.312 1 47.47 101 GLY A C 1
ATOM 789 O O . GLY A 1 101 ? 10.422 -19.234 -24.062 1 47.47 101 GLY A O 1
ATOM 790 N N . MET B 1 1 ? -14.836 11.484 -4.434 1 32.81 1 MET B N 1
ATOM 791 C CA . MET B 1 1 ? -14.438 10.242 -5.078 1 32.81 1 MET B CA 1
ATOM 792 C C . MET B 1 1 ? -15.562 9.211 -5.027 1 32.81 1 MET B C 1
ATOM 794 O O . MET B 1 1 ? -16.234 9.078 -4.012 1 32.81 1 MET B O 1
ATOM 798 N N . ALA B 1 2 ? -16 8.867 -6.16 1 38.22 2 ALA B N 1
ATOM 799 C CA . ALA B 1 2 ? -17.266 8.156 -6.363 1 38.22 2 ALA B CA 1
ATOM 800 C C . ALA B 1 2 ? -17.281 6.824 -5.617 1 38.22 2 ALA B C 1
ATOM 802 O O . ALA B 1 2 ? -16.391 5.996 -5.805 1 38.22 2 ALA B O 1
ATOM 803 N N . THR B 1 3 ? -17.578 6.789 -4.316 1 47.75 3 THR B N 1
ATOM 804 C CA . THR B 1 3 ? -18 5.473 -3.846 1 47.75 3 THR B CA 1
ATOM 805 C C . THR B 1 3 ? -18.891 4.789 -4.875 1 47.75 3 THR B C 1
ATOM 807 O O . THR B 1 3 ? -20.109 5.004 -4.895 1 47.75 3 THR B O 1
ATOM 810 N N . ASN B 1 4 ? -18.406 4.645 -6.035 1 53.44 4 ASN B N 1
ATOM 811 C CA . ASN B 1 4 ? -19.344 4.094 -6.996 1 53.44 4 ASN B CA 1
ATOM 812 C C . ASN B 1 4 ? -19.875 2.729 -6.555 1 53.44 4 ASN B C 1
ATOM 814 O O . ASN B 1 4 ? -19.125 1.939 -5.965 1 53.44 4 ASN B O 1
ATOM 818 N N . GLY B 1 5 ? -20.797 2.543 -5.52 1 64.75 5 GLY B N 1
ATOM 819 C CA . GLY B 1 5 ? -21.594 1.396 -5.113 1 64.75 5 GLY B CA 1
ATOM 820 C C . GLY B 1 5 ? -20.984 0.071 -5.543 1 64.75 5 GLY B C 1
ATOM 821 O O . GLY B 1 5 ? -21.609 -0.981 -5.375 1 64.75 5 GLY B O 1
ATOM 822 N N . MET B 1 6 ? -19.734 0.08 -6.145 1 78.94 6 MET B N 1
ATOM 823 C CA . MET B 1 6 ? -19.219 -1.201 -6.609 1 78.94 6 MET B CA 1
ATOM 824 C C . MET B 1 6 ? -18.359 -1.86 -5.531 1 78.94 6 MET B C 1
ATOM 826 O O . MET B 1 6 ? -17.719 -1.173 -4.734 1 78.94 6 MET B O 1
ATOM 830 N N . ARG B 1 7 ? -18.469 -3.107 -5.395 1 92.62 7 ARG B N 1
ATOM 831 C CA . ARG B 1 7 ? -17.688 -3.904 -4.441 1 92.62 7 ARG B CA 1
ATOM 832 C C . ARG B 1 7 ? -16.203 -3.799 -4.719 1 92.62 7 ARG B C 1
ATOM 834 O O . ARG B 1 7 ? -15.773 -3.852 -5.875 1 92.62 7 ARG B O 1
ATOM 841 N N . PRO B 1 8 ? -15.398 -3.545 -3.688 1 96.56 8 PRO B N 1
ATOM 842 C CA . PRO B 1 8 ? -13.953 -3.52 -3.889 1 96.56 8 PRO B CA 1
ATOM 843 C C . PRO B 1 8 ? -13.414 -4.828 -4.457 1 96.56 8 PRO B C 1
ATOM 845 O O . PRO B 1 8 ? -13.883 -5.906 -4.09 1 96.56 8 PRO B O 1
ATOM 848 N N . ILE B 1 9 ? -12.508 -4.746 -5.328 1 97.94 9 ILE B N 1
ATOM 849 C CA . ILE B 1 9 ? -11.906 -5.93 -5.926 1 97.94 9 ILE B CA 1
ATOM 850 C C . ILE B 1 9 ? -10.594 -6.254 -5.215 1 97.94 9 ILE B C 1
ATOM 852 O O . ILE B 1 9 ? -9.641 -5.469 -5.258 1 97.94 9 ILE B O 1
ATOM 856 N N . HIS B 1 10 ? -10.531 -7.402 -4.578 1 98.81 10 HIS B N 1
ATOM 857 C CA . HIS B 1 10 ? -9.328 -7.824 -3.871 1 98.81 10 HIS B CA 1
ATOM 858 C C . HIS B 1 10 ? -8.25 -8.273 -4.844 1 98.81 10 HIS B C 1
ATOM 860 O O . HIS B 1 10 ? -8.539 -8.961 -5.828 1 98.81 10 HIS B O 1
ATOM 866 N N . PRO B 1 11 ? -6.941 -7.969 -4.566 1 98.88 11 PRO B N 1
ATOM 867 C CA . PRO B 1 11 ? -5.875 -8.453 -5.445 1 98.88 11 PRO B CA 1
ATOM 868 C C . PRO B 1 11 ? -5.871 -9.969 -5.59 1 98.88 11 PRO B C 1
ATOM 870 O O . PRO B 1 11 ? -5.496 -10.492 -6.641 1 98.88 11 PRO B O 1
ATOM 873 N N . GLY B 1 12 ? -6.285 -10.672 -4.547 1 98.88 12 GLY B N 1
ATOM 874 C CA . GLY B 1 12 ? -6.367 -12.117 -4.609 1 98.88 12 GLY B CA 1
ATOM 875 C C . GLY B 1 12 ? -7.328 -12.617 -5.676 1 98.88 12 GLY B C 1
ATOM 876 O O . GLY B 1 12 ? -7.121 -13.688 -6.25 1 98.88 12 GLY B O 1
ATOM 877 N N . GLU B 1 13 ? -8.414 -11.914 -5.844 1 98.75 13 GLU B N 1
ATOM 878 C CA . GLU B 1 13 ? -9.352 -12.227 -6.91 1 98.75 13 GLU B CA 1
ATOM 879 C C . GLU B 1 13 ? -8.695 -12.102 -8.281 1 98.75 13 GLU B C 1
ATOM 881 O O . GLU B 1 13 ? -8.891 -12.945 -9.156 1 98.75 13 GLU B O 1
ATOM 886 N N . ILE B 1 14 ? -7.945 -11.086 -8.5 1 98.94 14 ILE B N 1
ATOM 887 C CA . ILE B 1 14 ? -7.23 -10.867 -9.75 1 98.94 14 ILE B CA 1
ATOM 888 C C . ILE B 1 14 ? -6.203 -11.984 -9.961 1 98.94 14 ILE B C 1
ATOM 890 O O . ILE B 1 14 ? -6.133 -12.57 -11.039 1 98.94 14 ILE B O 1
ATOM 894 N N . LEU B 1 15 ? -5.449 -12.211 -8.875 1 98.94 15 LEU B N 1
ATOM 895 C CA . LEU B 1 15 ? -4.457 -13.281 -8.93 1 98.94 15 LEU B CA 1
ATOM 896 C C . LEU B 1 15 ? -5.102 -14.602 -9.336 1 98.94 15 LEU B C 1
ATOM 898 O O . LEU B 1 15 ? -4.617 -15.281 -10.242 1 98.94 15 LEU B O 1
ATOM 902 N N . ARG B 1 16 ? -6.199 -14.93 -8.656 1 98.81 16 ARG B N 1
ATOM 903 C CA . ARG B 1 16 ? -6.887 -16.203 -8.875 1 98.81 16 ARG B CA 1
ATOM 904 C C . ARG B 1 16 ? -7.477 -16.266 -10.281 1 98.81 16 ARG B C 1
ATOM 906 O O . ARG B 1 16 ? -7.215 -17.203 -11.031 1 98.81 16 ARG B O 1
ATOM 913 N N . ASP B 1 17 ? -8.195 -15.227 -10.656 1 98.69 17 ASP B N 1
ATOM 914 C CA . ASP B 1 17 ? -9.062 -15.289 -11.836 1 98.69 17 ASP B CA 1
ATOM 915 C C . ASP B 1 17 ? -8.289 -14.938 -13.102 1 98.69 17 ASP B C 1
ATOM 917 O O . ASP B 1 17 ? -8.578 -15.477 -14.18 1 98.69 17 ASP B O 1
ATOM 921 N N . GLU B 1 18 ? -7.293 -14.148 -13.031 1 98.69 18 GLU B N 1
ATOM 922 C CA . GLU B 1 18 ? -6.648 -13.641 -14.242 1 98.69 18 GLU B CA 1
ATOM 923 C C . GLU B 1 18 ? -5.27 -14.273 -14.438 1 98.69 18 GLU B C 1
ATOM 925 O O . GLU B 1 18 ? -4.73 -14.266 -15.539 1 98.69 18 GLU B O 1
ATOM 930 N N . PHE B 1 19 ? -4.707 -14.836 -13.43 1 98.69 19 PHE B N 1
ATOM 931 C CA . PHE B 1 19 ? -3.365 -15.398 -13.555 1 98.69 19 PHE B CA 1
ATOM 932 C C . PHE B 1 19 ? -3.385 -16.906 -13.328 1 98.69 19 PHE B C 1
ATOM 934 O O . PHE B 1 19 ? -3.064 -17.672 -14.234 1 98.69 19 PHE B O 1
ATOM 941 N N . LEU B 1 20 ? -3.844 -17.312 -12.172 1 98.81 20 LEU B N 1
ATOM 942 C CA . LEU B 1 20 ? -3.785 -18.734 -11.852 1 98.81 20 LEU B CA 1
ATOM 943 C C . LEU B 1 20 ? -4.676 -19.531 -12.797 1 98.81 20 LEU B C 1
ATOM 945 O O . LEU B 1 20 ? -4.25 -20.562 -13.344 1 98.81 20 LEU B O 1
ATOM 949 N N . MET B 1 21 ? -5.895 -19.078 -12.969 1 98.44 21 MET B N 1
ATOM 950 C CA . MET B 1 21 ? -6.82 -19.781 -13.852 1 98.44 21 MET B CA 1
ATOM 951 C C . MET B 1 21 ? -6.32 -19.766 -15.289 1 98.44 21 MET B C 1
ATOM 953 O O . MET B 1 21 ? -6.402 -20.781 -15.992 1 98.44 21 MET B O 1
ATOM 957 N N . GLU B 1 22 ? -5.789 -18.688 -15.688 1 97.75 22 GLU B N 1
ATOM 958 C CA . GLU B 1 22 ? -5.297 -18.547 -17.062 1 97.75 22 GLU B CA 1
ATOM 959 C C . GLU B 1 22 ? -4.145 -19.5 -17.328 1 97.75 22 GLU B C 1
ATOM 961 O O . GLU B 1 22 ? -4.07 -20.109 -18.406 1 97.75 22 GLU B O 1
ATOM 966 N N . PHE B 1 23 ? -3.297 -19.703 -16.391 1 97.62 23 PHE B N 1
ATOM 967 C CA . PHE B 1 23 ? -2.098 -20.516 -16.578 1 97.62 23 PHE B CA 1
ATOM 968 C C . PHE B 1 23 ? -2.281 -21.906 -15.992 1 97.62 23 PHE B C 1
ATOM 970 O O . PHE B 1 23 ? -1.355 -22.719 -16.016 1 97.62 23 PHE B O 1
ATOM 977 N N . ASP B 1 24 ? -3.48 -22.156 -15.445 1 98.06 24 ASP B N 1
ATOM 978 C CA . ASP B 1 24 ? -3.818 -23.453 -14.852 1 98.06 24 ASP B CA 1
ATOM 979 C C . ASP B 1 24 ? -2.816 -23.828 -13.773 1 98.06 24 ASP B C 1
ATOM 981 O O . ASP B 1 24 ? -2.254 -24.938 -13.797 1 98.06 24 ASP B O 1
ATOM 985 N N . ILE B 1 25 ? -2.561 -22.938 -12.914 1 98.5 25 ILE B N 1
ATOM 986 C CA . ILE B 1 25 ? -1.654 -23.094 -11.781 1 98.5 25 ILE B CA 1
ATOM 987 C C . ILE B 1 25 ? -2.453 -23.156 -10.484 1 98.5 25 ILE B C 1
ATOM 989 O O . ILE B 1 25 ? -3.363 -22.344 -10.273 1 98.5 25 ILE B O 1
ATOM 993 N N . SER B 1 26 ? -2.146 -24.125 -9.688 1 98.75 26 SER B N 1
ATOM 994 C CA . SER B 1 26 ? -2.779 -24.172 -8.375 1 98.75 26 SER B CA 1
ATOM 995 C C . SER B 1 26 ? -2.115 -23.203 -7.41 1 98.75 26 SER B C 1
ATOM 997 O O . SER B 1 26 ? -0.95 -22.828 -7.59 1 98.75 26 SER B O 1
ATOM 999 N N . PRO B 1 27 ? -2.846 -22.781 -6.328 1 98.81 27 PRO B N 1
ATOM 1000 C CA . PRO B 1 27 ? -2.207 -21.938 -5.312 1 98.81 27 PRO B CA 1
ATOM 1001 C C . PRO B 1 27 ? -0.976 -22.609 -4.691 1 98.81 27 PRO B C 1
ATOM 1003 O O . PRO B 1 27 ? 0.021 -21.922 -4.426 1 98.81 27 PRO B O 1
ATOM 1006 N N . ALA B 1 28 ? -1.071 -23.891 -4.469 1 98.69 28 ALA B N 1
ATOM 1007 C CA . ALA B 1 28 ? 0.048 -24.625 -3.893 1 98.69 28 ALA B CA 1
ATOM 1008 C C . ALA B 1 28 ? 1.26 -24.594 -4.82 1 98.69 28 ALA B C 1
ATOM 1010 O O . ALA B 1 28 ? 2.393 -24.422 -4.363 1 98.69 28 ALA B O 1
ATOM 1011 N N . ALA B 1 29 ? 1.107 -24.812 -6.098 1 98.75 29 ALA B N 1
ATOM 1012 C CA . ALA B 1 29 ? 2.186 -24.75 -7.082 1 98.75 29 ALA B CA 1
ATOM 1013 C C . ALA B 1 29 ? 2.811 -23.359 -7.137 1 98.75 29 ALA B C 1
ATOM 1015 O O . ALA B 1 29 ? 4.031 -23.219 -7.223 1 98.75 29 ALA B O 1
ATOM 1016 N N . LEU B 1 30 ? 1.953 -22.344 -7.113 1 98.88 30 LEU B N 1
ATOM 1017 C CA . LEU B 1 30 ? 2.469 -20.969 -7.086 1 98.88 30 LEU B CA 1
ATOM 1018 C C . LEU B 1 30 ? 3.324 -20.75 -5.848 1 98.88 30 LEU B C 1
ATOM 1020 O O . LEU B 1 30 ? 4.402 -20.141 -5.934 1 98.88 30 LEU B O 1
ATOM 1024 N N . ALA B 1 31 ? 2.779 -21.172 -4.66 1 98.94 31 ALA B N 1
ATOM 1025 C CA . ALA B 1 31 ? 3.523 -21 -3.414 1 98.94 31 ALA B CA 1
ATOM 1026 C C . ALA B 1 31 ? 4.922 -21.594 -3.521 1 98.94 31 ALA B C 1
ATOM 1028 O O . ALA B 1 31 ? 5.902 -20.984 -3.094 1 98.94 31 ALA B O 1
ATOM 1029 N N . ARG B 1 32 ? 5.016 -22.734 -4.082 1 98.81 32 ARG B N 1
ATOM 1030 C CA . ARG B 1 32 ? 6.305 -23.391 -4.285 1 98.81 32 ARG B CA 1
ATOM 1031 C C . ARG B 1 32 ? 7.195 -22.562 -5.211 1 98.81 32 ARG B C 1
ATOM 1033 O O . ARG B 1 32 ? 8.383 -22.391 -4.934 1 98.81 32 ARG B O 1
ATOM 1040 N N . ALA B 1 33 ? 6.645 -22.094 -6.293 1 98.69 33 ALA B N 1
ATOM 1041 C CA . ALA B 1 33 ? 7.402 -21.297 -7.262 1 98.69 33 ALA B CA 1
ATOM 1042 C C . ALA B 1 33 ? 7.93 -20.016 -6.629 1 98.69 33 ALA B C 1
ATOM 1044 O O . ALA B 1 33 ? 9.031 -19.562 -6.949 1 98.69 33 ALA B O 1
ATOM 1045 N N . LEU B 1 34 ? 7.137 -19.469 -5.758 1 98.88 34 LEU B N 1
ATOM 1046 C CA . LEU B 1 34 ? 7.473 -18.188 -5.145 1 98.88 34 LEU B CA 1
ATOM 1047 C C . LEU B 1 34 ? 8.344 -18.391 -3.906 1 98.88 34 LEU B C 1
ATOM 1049 O O . LEU B 1 34 ? 8.836 -17.422 -3.324 1 98.88 34 LEU B O 1
ATOM 1053 N N . LYS B 1 35 ? 8.508 -19.625 -3.48 1 98.69 35 LYS B N 1
ATOM 1054 C CA . LYS B 1 35 ? 9.273 -19.984 -2.289 1 98.69 35 LYS B CA 1
ATOM 1055 C C . LYS B 1 35 ? 8.672 -19.344 -1.04 1 98.69 35 LYS B C 1
ATOM 1057 O O . LYS B 1 35 ? 9.398 -18.766 -0.221 1 98.69 35 LYS B O 1
ATOM 1062 N N . VAL B 1 36 ? 7.402 -19.469 -0.952 1 98.69 36 VAL B N 1
ATOM 1063 C CA . VAL B 1 36 ? 6.676 -19.031 0.235 1 98.69 36 VAL B CA 1
ATOM 1064 C C . VAL B 1 36 ? 5.754 -20.156 0.717 1 98.69 36 VAL B C 1
ATOM 1066 O O . VAL B 1 36 ? 5.582 -21.172 0.033 1 98.69 36 VAL B O 1
ATOM 1069 N N . SER B 1 37 ? 5.176 -19.922 1.884 1 98.62 37 SER B N 1
ATOM 1070 C CA . SER B 1 37 ? 4.297 -20.938 2.457 1 98.62 37 SER B CA 1
ATOM 1071 C C . SER B 1 37 ? 2.992 -21.047 1.677 1 98.62 37 SER B C 1
ATOM 1073 O O . SER B 1 37 ? 2.455 -20.047 1.215 1 98.62 37 SER B O 1
ATOM 1075 N N . ALA B 1 38 ? 2.426 -22.266 1.556 1 98.62 38 ALA B N 1
ATOM 1076 C CA . ALA B 1 38 ? 1.159 -22.5 0.867 1 98.62 38 ALA B CA 1
ATOM 1077 C C . ALA B 1 38 ? 0.016 -21.766 1.553 1 98.62 38 ALA B C 1
ATOM 1079 O O . ALA B 1 38 ? -0.826 -21.156 0.888 1 98.62 38 ALA B O 1
ATOM 1080 N N . PRO B 1 39 ? -0.053 -21.734 2.865 1 98.81 39 PRO B N 1
ATOM 1081 C CA . PRO B 1 39 ? -1.125 -20.984 3.531 1 98.81 39 PRO B CA 1
ATOM 1082 C C . PRO B 1 39 ? -1.144 -19.516 3.146 1 98.81 39 PRO B C 1
ATOM 1084 O O . PRO B 1 39 ? -2.217 -18.922 3.02 1 98.81 39 PRO B O 1
ATOM 1087 N N . THR B 1 40 ? 0.038 -18.922 2.926 1 98.69 40 THR B N 1
ATOM 1088 C CA . THR B 1 40 ? 0.103 -17.516 2.557 1 98.69 40 THR B CA 1
ATOM 1089 C C . THR B 1 40 ? -0.59 -17.266 1.218 1 98.69 40 THR B C 1
ATOM 1091 O O . THR B 1 40 ? -1.45 -16.391 1.107 1 98.69 40 THR B O 1
ATOM 1094 N N . VAL B 1 41 ? -0.276 -18.062 0.228 1 98.94 41 VAL B N 1
ATOM 1095 C CA . VAL B 1 41 ? -0.872 -17.891 -1.094 1 98.94 41 VAL B CA 1
ATOM 1096 C C . VAL B 1 41 ? -2.355 -18.25 -1.041 1 98.94 41 VAL B C 1
ATOM 1098 O O . VAL B 1 41 ? -3.188 -17.578 -1.644 1 98.94 41 VAL B O 1
ATOM 1101 N N . ASN B 1 42 ? -2.682 -19.328 -0.359 1 98.88 42 ASN B N 1
ATOM 1102 C CA . ASN B 1 42 ? -4.078 -19.719 -0.209 1 98.88 42 ASN B CA 1
ATOM 1103 C C . ASN B 1 42 ? -4.91 -18.594 0.406 1 98.88 42 ASN B C 1
ATOM 1105 O O . ASN B 1 42 ? -6.004 -18.281 -0.07 1 98.88 42 ASN B O 1
ATOM 1109 N N . ASP B 1 43 ? -4.41 -18 1.464 1 98.94 43 ASP B N 1
ATOM 1110 C CA . ASP B 1 43 ? -5.121 -16.906 2.123 1 98.94 43 ASP B CA 1
ATOM 1111 C C . ASP B 1 43 ? -5.301 -15.727 1.179 1 98.94 43 ASP B C 1
ATOM 1113 O O . ASP B 1 43 ? -6.324 -15.039 1.225 1 98.94 43 ASP B O 1
ATOM 1117 N N . ILE B 1 44 ? -4.277 -15.406 0.354 1 98.94 44 ILE B N 1
ATOM 1118 C CA . ILE B 1 44 ? -4.375 -14.312 -0.605 1 98.94 44 ILE B CA 1
ATOM 1119 C C . ILE B 1 44 ? -5.469 -14.617 -1.627 1 98.94 44 ILE B C 1
ATOM 1121 O O . ILE B 1 44 ? -6.355 -13.797 -1.864 1 98.94 44 ILE B O 1
ATOM 1125 N N . VAL B 1 45 ? -5.523 -15.805 -2.168 1 98.81 45 VAL B N 1
ATOM 1126 C CA . VAL B 1 45 ? -6.457 -16.203 -3.219 1 98.81 45 VAL B CA 1
ATOM 1127 C C . VAL B 1 45 ? -7.871 -16.266 -2.654 1 98.81 45 VAL B C 1
ATOM 1129 O O . VAL B 1 45 ? -8.844 -15.992 -3.365 1 98.81 45 VAL B O 1
ATOM 1132 N N . ARG B 1 46 ? -7.992 -16.531 -1.449 1 98.69 46 ARG B N 1
ATOM 1133 C CA . ARG B 1 46 ? -9.289 -16.578 -0.779 1 98.69 46 ARG B CA 1
ATOM 1134 C C . ARG B 1 46 ? -9.672 -15.203 -0.242 1 98.69 46 ARG B C 1
ATOM 1136 O O . ARG B 1 46 ? -10.672 -15.062 0.462 1 98.69 46 ARG B O 1
ATOM 1143 N N . GLU B 1 47 ? -8.859 -14.219 -0.506 1 98.69 47 GLU B N 1
ATOM 1144 C CA . GLU B 1 47 ? -9.133 -12.82 -0.204 1 98.69 47 GLU B CA 1
ATOM 1145 C C . GLU B 1 47 ? -9.133 -12.562 1.302 1 98.69 47 GLU B C 1
ATOM 1147 O O . GLU B 1 47 ? -9.852 -11.688 1.793 1 98.69 47 GLU B O 1
ATOM 1152 N N . GLN B 1 48 ? -8.328 -13.344 2.035 1 98.69 48 GLN B N 1
ATOM 1153 C CA . GLN B 1 48 ? -8.242 -13.234 3.488 1 98.69 48 GLN B CA 1
ATOM 1154 C C . GLN B 1 48 ? -6.926 -12.578 3.912 1 98.69 48 GLN B C 1
ATOM 1156 O O . GLN B 1 48 ? -6.715 -12.32 5.098 1 98.69 48 GLN B O 1
ATOM 1161 N N . ARG B 1 49 ? -6.043 -12.305 3.084 1 98.56 49 ARG B N 1
ATOM 1162 C CA . ARG B 1 49 ? -4.746 -11.664 3.281 1 98.56 49 ARG B CA 1
ATOM 1163 C C . ARG B 1 49 ? -4.395 -10.766 2.102 1 98.56 49 ARG B C 1
ATOM 1165 O O . ARG B 1 49 ? -4.645 -11.117 0.947 1 98.56 49 ARG B O 1
ATOM 1172 N N . GLY B 1 50 ? -3.797 -9.633 2.324 1 98.69 50 GLY B N 1
ATOM 1173 C CA . GLY B 1 50 ? -3.393 -8.727 1.263 1 98.69 50 GLY B CA 1
ATOM 1174 C C . GLY B 1 50 ? -2.041 -9.07 0.667 1 98.69 50 GLY B C 1
ATOM 1175 O O . GLY B 1 50 ? -1.373 -10 1.125 1 98.69 50 GLY B O 1
ATOM 1176 N N . ILE B 1 51 ? -1.648 -8.266 -0.3 1 98.88 51 ILE B N 1
ATOM 1177 C CA . ILE B 1 51 ? -0.354 -8.406 -0.956 1 98.88 51 ILE B CA 1
ATOM 1178 C C . ILE B 1 51 ? 0.665 -7.48 -0.3 1 98.88 51 ILE B C 1
ATOM 1180 O O . ILE B 1 51 ? 0.519 -6.254 -0.349 1 98.88 51 ILE B O 1
ATOM 1184 N N . SER B 1 52 ? 1.653 -8.078 0.346 1 98.75 52 SER B N 1
ATOM 1185 C CA . SER B 1 52 ? 2.762 -7.301 0.895 1 98.75 52 SER B CA 1
ATOM 1186 C C . SER B 1 52 ? 3.75 -6.902 -0.195 1 98.75 52 SER B C 1
ATOM 1188 O O . SER B 1 52 ? 3.674 -7.395 -1.322 1 98.75 52 SER B O 1
ATOM 1190 N N . ALA B 1 53 ? 4.715 -6.039 0.128 1 98.81 53 ALA B N 1
ATOM 1191 C CA . ALA B 1 53 ? 5.758 -5.645 -0.812 1 98.81 53 ALA B CA 1
ATOM 1192 C C . ALA B 1 53 ? 6.59 -6.848 -1.243 1 98.81 53 ALA B C 1
ATOM 1194 O O . ALA B 1 53 ? 6.902 -7.004 -2.426 1 98.81 53 ALA B O 1
ATOM 1195 N N . ASP B 1 54 ? 6.949 -7.652 -0.283 1 98.69 54 ASP B N 1
ATOM 1196 C CA . ASP B 1 54 ? 7.715 -8.852 -0.607 1 98.69 54 ASP B CA 1
ATOM 1197 C C . ASP B 1 54 ? 6.949 -9.75 -1.574 1 98.69 54 ASP B C 1
ATOM 1199 O O . ASP B 1 54 ? 7.496 -10.188 -2.588 1 98.69 54 ASP B O 1
ATOM 1203 N N . MET B 1 55 ? 5.68 -9.961 -1.283 1 98.88 55 MET B N 1
ATOM 1204 C CA . MET B 1 55 ? 4.848 -10.789 -2.152 1 98.88 55 MET B CA 1
ATOM 1205 C C . MET B 1 55 ? 4.719 -10.164 -3.537 1 98.88 55 MET B C 1
ATOM 1207 O O . MET B 1 55 ? 4.746 -10.867 -4.547 1 98.88 55 MET B O 1
ATOM 1211 N N . ALA B 1 56 ? 4.535 -8.859 -3.545 1 98.94 56 ALA B N 1
ATOM 1212 C CA . ALA B 1 56 ? 4.422 -8.148 -4.816 1 98.94 56 ALA B CA 1
ATOM 1213 C C . ALA B 1 56 ? 5.656 -8.375 -5.684 1 98.94 56 ALA B C 1
ATOM 1215 O O . ALA B 1 56 ? 5.543 -8.586 -6.891 1 98.94 56 ALA B O 1
ATOM 1216 N N . ILE B 1 57 ? 6.809 -8.336 -5.102 1 98.88 57 ILE B N 1
ATOM 1217 C CA . ILE B 1 57 ? 8.062 -8.547 -5.816 1 98.88 57 ILE B CA 1
ATOM 1218 C C . ILE B 1 57 ? 8.125 -9.977 -6.348 1 98.88 57 ILE B C 1
ATOM 1220 O O . ILE B 1 57 ? 8.469 -10.195 -7.512 1 98.88 57 ILE B O 1
ATOM 1224 N N . ARG B 1 58 ? 7.762 -10.898 -5.523 1 98.94 58 ARG B N 1
ATOM 1225 C CA . ARG B 1 58 ? 7.777 -12.305 -5.918 1 98.94 58 ARG B CA 1
ATOM 1226 C C . ARG B 1 58 ? 6.805 -12.562 -7.066 1 98.94 58 ARG B C 1
ATOM 1228 O O . ARG B 1 58 ? 7.164 -13.203 -8.055 1 98.94 58 ARG B O 1
ATOM 1235 N N . LEU B 1 59 ? 5.613 -12.062 -6.934 1 98.94 59 LEU B N 1
ATOM 1236 C CA . LEU B 1 59 ? 4.609 -12.219 -7.98 1 98.94 59 LEU B CA 1
ATOM 1237 C C . LEU B 1 59 ? 5.07 -11.562 -9.273 1 98.94 59 LEU B C 1
ATOM 1239 O O . LEU B 1 59 ? 4.906 -12.125 -10.359 1 98.94 59 LEU B O 1
ATOM 1243 N N . GLY B 1 60 ? 5.559 -10.367 -9.117 1 98.75 60 GLY B N 1
ATOM 1244 C CA . GLY B 1 60 ? 6.055 -9.664 -10.289 1 98.75 60 GLY B CA 1
ATOM 1245 C C . GLY B 1 60 ? 7.125 -10.43 -11.047 1 98.75 60 GLY B C 1
ATOM 1246 O O . GLY B 1 60 ? 7.082 -10.516 -12.273 1 98.75 60 GLY B O 1
ATOM 1247 N N . ARG B 1 61 ? 8.039 -10.984 -10.336 1 98.44 61 ARG B N 1
ATOM 1248 C CA . ARG B 1 61 ? 9.117 -11.766 -10.93 1 98.44 61 ARG B CA 1
ATOM 1249 C C . ARG B 1 61 ? 8.57 -13 -11.641 1 98.44 61 ARG B C 1
ATOM 1251 O O . ARG B 1 61 ? 8.992 -13.312 -12.758 1 98.44 61 ARG B O 1
ATOM 1258 N N . TYR B 1 62 ? 7.668 -13.664 -10.984 1 98.75 62 TYR B N 1
ATOM 1259 C CA . TYR B 1 62 ? 7.164 -14.93 -11.508 1 98.75 62 TYR B CA 1
ATOM 1260 C C . TYR B 1 62 ? 6.297 -14.703 -12.742 1 98.75 62 TYR B C 1
ATOM 1262 O O . TYR B 1 62 ? 6.457 -15.383 -13.758 1 98.75 62 TYR B O 1
ATOM 1270 N N . PHE B 1 63 ? 5.438 -13.703 -12.734 1 98.69 63 PHE B N 1
ATOM 1271 C CA . PHE B 1 63 ? 4.449 -13.516 -13.789 1 98.69 63 PHE B CA 1
ATOM 1272 C C . PHE B 1 63 ? 4.918 -12.469 -14.797 1 98.69 63 PHE B C 1
ATOM 1274 O O . PHE B 1 63 ? 4.191 -12.125 -15.727 1 98.69 63 PHE B O 1
ATOM 1281 N N . ASP B 1 64 ? 6.082 -11.922 -14.586 1 97.5 64 ASP B N 1
ATOM 1282 C CA . ASP B 1 64 ? 6.668 -10.914 -15.461 1 97.5 64 ASP B CA 1
ATOM 1283 C C . ASP B 1 64 ? 5.801 -9.656 -15.5 1 97.5 64 ASP B C 1
ATOM 1285 O O . ASP B 1 64 ? 5.445 -9.172 -16.578 1 97.5 64 ASP B O 1
ATOM 1289 N N . THR B 1 65 ? 5.355 -9.234 -14.367 1 98.25 65 THR B N 1
ATOM 1290 C CA . THR B 1 65 ? 4.715 -7.945 -14.117 1 98.25 65 THR B CA 1
ATOM 1291 C C . THR B 1 65 ? 5.582 -7.078 -13.211 1 98.25 65 THR B C 1
ATOM 1293 O O . THR B 1 65 ? 6.652 -7.504 -12.773 1 98.25 65 THR B O 1
ATOM 1296 N N . SER B 1 66 ? 5.219 -5.926 -13.047 1 98.38 66 SER B N 1
ATOM 1297 C CA . SER B 1 66 ? 5.934 -5.113 -12.07 1 98.38 66 SER B CA 1
ATOM 1298 C C . SER B 1 66 ? 5.41 -5.359 -10.656 1 98.38 66 SER B C 1
ATOM 1300 O O . SER B 1 66 ? 4.234 -5.668 -10.469 1 98.38 66 SER B O 1
ATOM 1302 N N . ALA B 1 67 ? 6.281 -5.258 -9.695 1 98.75 67 ALA B N 1
ATOM 1303 C CA . ALA B 1 67 ? 5.84 -5.273 -8.305 1 98.75 67 ALA B CA 1
ATOM 1304 C C . ALA B 1 67 ? 4.828 -4.164 -8.031 1 98.75 67 ALA B C 1
ATOM 1306 O O . ALA B 1 67 ? 3.873 -4.355 -7.281 1 98.75 67 ALA B O 1
ATOM 1307 N N . GLN B 1 68 ? 5.023 -3.057 -8.648 1 98.56 68 GLN B N 1
ATOM 1308 C CA . GLN B 1 68 ? 4.141 -1.907 -8.477 1 98.56 68 GLN B CA 1
ATOM 1309 C C . GLN B 1 68 ? 2.725 -2.225 -8.938 1 98.56 68 GLN B C 1
ATOM 1311 O O . GLN B 1 68 ? 1.752 -1.721 -8.375 1 98.56 68 GLN B O 1
ATOM 1316 N N . PHE B 1 69 ? 2.562 -2.988 -9.969 1 98.75 69 PHE B N 1
ATOM 1317 C CA . PHE B 1 69 ? 1.253 -3.438 -10.422 1 98.75 69 PHE B CA 1
ATOM 1318 C C . PHE B 1 69 ? 0.462 -4.055 -9.281 1 98.75 69 PHE B C 1
ATOM 1320 O O . PHE B 1 69 ? -0.68 -3.666 -9.023 1 98.75 69 PHE B O 1
ATOM 1327 N N . TRP B 1 70 ? 1.046 -4.984 -8.602 1 98.94 70 TRP B N 1
ATOM 1328 C CA . TRP B 1 70 ? 0.396 -5.699 -7.508 1 98.94 70 TRP B CA 1
ATOM 1329 C C . TRP B 1 70 ? 0.136 -4.77 -6.328 1 98.94 70 TRP B C 1
ATOM 1331 O O . TRP B 1 70 ? -0.905 -4.863 -5.672 1 98.94 70 TRP B O 1
ATOM 1341 N N . MET B 1 71 ? 1.094 -3.912 -6.039 1 98.88 71 MET B N 1
ATOM 1342 C CA . MET B 1 71 ? 0.911 -2.963 -4.945 1 98.88 71 MET B CA 1
ATOM 1343 C C . MET B 1 71 ? -0.245 -2.012 -5.238 1 98.88 71 MET B C 1
ATOM 1345 O O . MET B 1 71 ? -0.956 -1.591 -4.324 1 98.88 71 MET B O 1
ATOM 1349 N N . ASN B 1 72 ? -0.376 -1.657 -6.477 1 98.56 72 ASN B N 1
ATOM 1350 C CA . ASN B 1 72 ? -1.483 -0.784 -6.852 1 98.56 72 ASN B CA 1
ATOM 1351 C C . ASN B 1 72 ? -2.832 -1.46 -6.621 1 98.56 72 ASN B C 1
ATOM 1353 O O . ASN B 1 72 ? -3.777 -0.824 -6.152 1 98.56 72 ASN B O 1
ATOM 1357 N N . LEU B 1 73 ? -2.941 -2.715 -6.988 1 98.81 73 LEU B N 1
ATOM 1358 C CA . LEU B 1 73 ? -4.172 -3.453 -6.723 1 98.81 73 LEU B CA 1
ATOM 1359 C C . LEU B 1 73 ? -4.496 -3.455 -5.234 1 98.81 73 LEU B C 1
ATOM 1361 O O . LEU B 1 73 ? -5.648 -3.24 -4.844 1 98.81 73 LEU B O 1
ATOM 1365 N N . GLN B 1 74 ? -3.479 -3.709 -4.422 1 98.81 74 GLN B N 1
ATOM 1366 C CA . GLN B 1 74 ? -3.656 -3.727 -2.975 1 98.81 74 GLN B CA 1
ATOM 1367 C C . GLN B 1 74 ? -4.113 -2.365 -2.459 1 98.81 74 GLN B C 1
ATOM 1369 O O . GLN B 1 74 ? -5.023 -2.281 -1.633 1 98.81 74 GLN B O 1
ATOM 1374 N N . SER B 1 75 ? -3.406 -1.367 -2.924 1 98.69 75 SER B N 1
ATOM 1375 C CA . SER B 1 75 ? -3.746 -0.012 -2.5 1 98.69 75 SER B CA 1
ATOM 1376 C C . SER B 1 75 ? -5.172 0.35 -2.898 1 98.69 75 SER B C 1
ATOM 1378 O O . SER B 1 75 ? -5.906 0.955 -2.113 1 98.69 75 SER B O 1
ATOM 1380 N N . GLU B 1 76 ? -5.539 0.039 -4.113 1 98.44 76 GLU B N 1
ATOM 1381 C CA . GLU B 1 76 ? -6.891 0.321 -4.59 1 98.44 76 GLU B CA 1
ATOM 1382 C C . GLU B 1 76 ? -7.938 -0.387 -3.734 1 98.44 76 GLU B C 1
ATOM 1384 O O . GLU B 1 76 ? -8.953 0.208 -3.365 1 98.44 76 GLU B O 1
ATOM 1389 N N . TYR B 1 77 ? -7.703 -1.586 -3.48 1 98.75 77 TYR B N 1
ATOM 1390 C CA . TYR B 1 77 ? -8.609 -2.35 -2.633 1 98.75 77 TYR B CA 1
ATOM 1391 C C . TYR B 1 77 ? -8.719 -1.727 -1.245 1 98.75 77 TYR B C 1
ATOM 1393 O O . TYR B 1 77 ? -9.82 -1.563 -0.713 1 98.75 77 TYR B O 1
ATOM 1401 N N . SER B 1 78 ? -7.559 -1.388 -0.651 1 98.75 78 SER B N 1
ATOM 1402 C CA . SER B 1 78 ? -7.512 -0.805 0.687 1 98.75 78 SER B CA 1
ATOM 1403 C C . SER B 1 78 ? -8.266 0.521 0.738 1 98.75 78 SER B C 1
ATOM 1405 O O . SER B 1 78 ? -9.008 0.782 1.685 1 98.75 78 SER B O 1
ATOM 1407 N N . LEU B 1 79 ? -8.055 1.306 -0.233 1 98.69 79 LEU B N 1
ATOM 1408 C CA . LEU B 1 79 ? -8.719 2.604 -0.269 1 98.69 79 LEU B CA 1
ATOM 1409 C C . LEU B 1 79 ? -10.227 2.438 -0.439 1 98.69 79 LEU B C 1
ATOM 1411 O O . LEU B 1 79 ? -11.008 3.102 0.245 1 98.69 79 LEU B O 1
ATOM 1415 N N . ALA B 1 80 ? -10.594 1.558 -1.389 1 98.31 80 ALA B N 1
ATOM 1416 C CA . ALA B 1 80 ? -12.023 1.33 -1.603 1 98.31 80 ALA B CA 1
ATOM 1417 C C . ALA B 1 80 ? -12.703 0.868 -0.317 1 98.31 80 ALA B C 1
ATOM 1419 O O . ALA B 1 80 ? -13.797 1.328 0.013 1 98.31 80 ALA B O 1
ATOM 1420 N N . THR B 1 81 ? -12.109 -0.029 0.383 1 98.25 81 THR B N 1
ATOM 1421 C CA . THR B 1 81 ? -12.648 -0.551 1.634 1 98.25 81 THR B CA 1
ATOM 1422 C C . THR B 1 81 ? -12.719 0.546 2.693 1 98.25 81 THR B C 1
ATOM 1424 O O . THR B 1 81 ? -13.719 0.669 3.402 1 98.25 81 THR B O 1
ATOM 1427 N N . ALA B 1 82 ? -11.688 1.344 2.822 1 98.19 82 ALA B N 1
ATOM 1428 C CA . ALA B 1 82 ? -11.648 2.43 3.799 1 98.19 82 ALA B CA 1
ATOM 1429 C C . ALA B 1 82 ? -12.688 3.496 3.482 1 98.19 82 ALA B C 1
ATOM 1431 O O . ALA B 1 82 ? -13.328 4.031 4.391 1 98.19 82 ALA B O 1
ATOM 1432 N N . TYR B 1 83 ? -12.805 3.852 2.189 1 97.88 83 TYR B N 1
ATOM 1433 C CA . TYR B 1 83 ? -13.828 4.816 1.794 1 97.88 83 TYR B CA 1
ATOM 1434 C C . TYR B 1 83 ? -15.219 4.316 2.16 1 97.88 83 TYR B C 1
ATOM 1436 O O . TYR B 1 83 ? -16.062 5.086 2.623 1 97.88 83 TYR B O 1
ATOM 1444 N N . ALA B 1 84 ? -15.445 3.059 1.837 1 96.81 84 ALA B N 1
ATOM 1445 C CA . ALA B 1 84 ? -16.75 2.477 2.156 1 96.81 84 ALA B CA 1
ATOM 1446 C C . ALA B 1 84 ? -17.016 2.539 3.656 1 96.81 84 ALA B C 1
ATOM 1448 O O . ALA B 1 84 ? -18.156 2.754 4.074 1 96.81 84 ALA B O 1
ATOM 1449 N N . ALA B 1 85 ? -16.016 2.338 4.445 1 96.94 85 ALA B N 1
ATOM 1450 C CA . ALA B 1 85 ? -16.172 2.27 5.898 1 96.94 85 ALA B CA 1
ATOM 1451 C C . ALA B 1 85 ? -16.281 3.664 6.504 1 96.94 85 ALA B C 1
ATOM 1453 O O . ALA B 1 85 ? -17.109 3.902 7.387 1 96.94 85 ALA B O 1
ATOM 1454 N N . ASN B 1 86 ? -15.422 4.648 5.984 1 97.19 86 ASN B N 1
ATOM 1455 C CA . ASN B 1 86 ? -15.258 5.879 6.746 1 97.19 86 ASN B CA 1
ATOM 1456 C C . ASN B 1 86 ? -15.336 7.109 5.848 1 97.19 86 ASN B C 1
ATOM 1458 O O . ASN B 1 86 ? -15.258 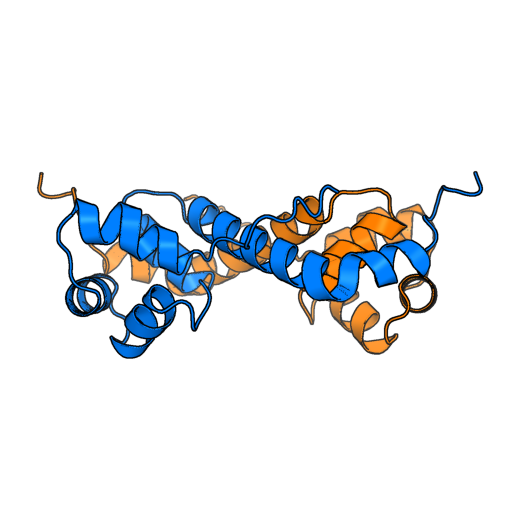8.242 6.328 1 97.19 86 ASN B O 1
ATOM 1462 N N . GLY B 1 87 ? -15.461 6.996 4.586 1 97.06 87 GLY B N 1
ATOM 1463 C CA . GLY B 1 87 ? -15.344 8.086 3.631 1 97.06 87 GLY B CA 1
ATOM 1464 C C . GLY B 1 87 ? -16.266 9.25 3.939 1 97.06 87 GLY B C 1
ATOM 1465 O O . GLY B 1 87 ? -15.828 10.406 3.949 1 97.06 87 GLY B O 1
ATOM 1466 N N . LYS B 1 88 ? -17.484 8.961 4.168 1 96.94 88 LYS B N 1
ATOM 1467 C CA . LYS B 1 88 ? -18.469 10.008 4.449 1 96.94 88 LYS B CA 1
ATOM 1468 C C . LYS B 1 88 ? -18.125 10.758 5.734 1 96.94 88 LYS B C 1
ATOM 1470 O O . LYS B 1 88 ? -18.188 11.984 5.781 1 96.94 88 LYS B O 1
ATOM 1475 N N . GLN B 1 89 ? -17.844 10.008 6.727 1 97.94 89 GLN B N 1
ATOM 1476 C CA . GLN B 1 89 ? -17.469 10.609 8 1 97.94 89 GLN B CA 1
ATOM 1477 C C . GLN B 1 89 ? -16.266 11.531 7.828 1 97.94 89 GLN B C 1
ATOM 1479 O O . GLN B 1 89 ? -16.25 12.641 8.367 1 97.94 89 GLN B O 1
ATOM 1484 N N . ILE B 1 90 ? -15.297 11.117 7.109 1 98.19 90 ILE B N 1
ATOM 1485 C CA . ILE B 1 90 ? -14.07 11.891 6.902 1 98.19 90 ILE B CA 1
ATOM 1486 C C . ILE B 1 90 ? -14.391 13.164 6.129 1 98.19 90 ILE B C 1
ATOM 1488 O O . ILE B 1 90 ? -13.906 14.242 6.477 1 98.19 90 ILE B O 1
ATOM 1492 N N . GLU B 1 91 ? -15.141 13.047 5.129 1 96.19 91 GLU B N 1
ATOM 1493 C CA . GLU B 1 91 ? -15.539 14.203 4.328 1 96.19 91 GLU B CA 1
ATOM 1494 C C . GLU B 1 91 ? -16.234 15.258 5.188 1 96.19 91 GLU B C 1
ATOM 1496 O O . GLU B 1 91 ? -16.031 16.453 4.996 1 96.19 91 GLU B O 1
ATOM 1501 N N . HIS B 1 92 ? -16.984 14.789 6.062 1 97.19 92 HIS B N 1
ATOM 1502 C CA . HIS B 1 92 ? -17.75 15.695 6.91 1 97.19 92 HIS B CA 1
ATOM 1503 C C . HIS B 1 92 ? -16.875 16.312 7.992 1 97.19 92 HIS B C 1
ATOM 1505 O O . HIS B 1 92 ? -17.031 17.5 8.32 1 97.19 92 HIS B O 1
ATOM 1511 N N . GLU B 1 93 ? -15.977 15.617 8.461 1 97.81 93 GLU B N 1
ATOM 1512 C CA . GLU B 1 93 ? -15.25 16 9.664 1 97.81 93 GLU B CA 1
ATOM 1513 C C . GLU B 1 93 ? -14.031 16.859 9.32 1 97.81 93 GLU B C 1
ATOM 1515 O O . GLU B 1 93 ? -13.594 17.688 10.133 1 97.81 93 GLU B O 1
ATOM 1520 N N . ILE B 1 94 ? -13.477 16.609 8.188 1 98.44 94 ILE B N 1
ATOM 1521 C CA . ILE B 1 94 ? -12.195 17.234 7.895 1 98.44 94 ILE B CA 1
ATOM 1522 C C . ILE B 1 94 ? -12.406 18.406 6.941 1 98.44 94 ILE B C 1
ATOM 1524 O O . ILE B 1 94 ? -12.898 18.234 5.824 1 98.44 94 ILE B O 1
ATOM 1528 N N . GLU B 1 95 ? -12.031 19.578 7.395 1 97.81 95 GLU B N 1
ATOM 1529 C CA . GLU B 1 95 ? -12.055 20.781 6.578 1 97.81 95 GLU B CA 1
ATOM 1530 C C . GLU B 1 95 ? -10.75 20.938 5.797 1 97.81 95 GLU B C 1
ATOM 1532 O O . GLU B 1 95 ? -9.664 20.938 6.383 1 97.81 95 GLU B O 1
ATOM 1537 N N . PRO B 1 96 ? -10.875 21.062 4.492 1 97.81 96 PRO B N 1
ATOM 1538 C CA . PRO B 1 96 ? -9.648 21.266 3.713 1 97.81 96 PRO B CA 1
ATOM 1539 C C . PRO B 1 96 ? -8.852 22.484 4.16 1 97.81 96 PRO B C 1
ATOM 1541 O O . PRO B 1 96 ? -9.438 23.516 4.52 1 97.81 96 PRO B O 1
ATOM 1544 N N . LEU B 1 97 ? -7.543 22.344 4.078 1 95.94 97 LEU B N 1
ATOM 1545 C CA . LEU B 1 97 ? -6.617 23.375 4.535 1 95.94 97 LEU B CA 1
ATOM 1546 C C . LEU B 1 97 ? -6.859 24.688 3.799 1 95.94 97 LEU B C 1
ATOM 1548 O O . LEU B 1 97 ? -6.898 25.75 4.418 1 95.94 97 LEU B O 1
ATOM 1552 N N . LEU B 1 98 ? -7.004 24.672 2.521 1 87.06 98 LEU B N 1
ATOM 1553 C CA . LEU B 1 98 ? -7.098 25.906 1.735 1 87.06 98 LEU B CA 1
ATOM 1554 C C . LEU B 1 98 ? -8.555 26.25 1.445 1 87.06 98 LEU B C 1
ATOM 1556 O O . LEU B 1 98 ? -8.844 27.078 0.569 1 87.06 98 LEU B O 1
ATOM 1560 N N . ALA B 1 99 ? -9.469 25.594 2.023 1 81.19 99 ALA B N 1
ATOM 1561 C CA . ALA B 1 99 ? -10.875 25.953 1.831 1 81.19 99 ALA B CA 1
ATOM 1562 C C . ALA B 1 99 ? -11.133 27.391 2.256 1 81.19 99 ALA B C 1
ATOM 1564 O O . ALA B 1 99 ? -11.992 28.062 1.686 1 81.19 99 ALA B O 1
ATOM 1565 N N . HIS B 1 100 ? -10.609 27.891 3.299 1 59.25 100 HIS B N 1
ATOM 1566 C CA . HIS B 1 100 ? -10.961 29.25 3.721 1 59.25 100 HIS B CA 1
ATOM 1567 C C . HIS B 1 100 ? -10.148 30.281 2.959 1 59.25 100 HIS B C 1
ATOM 1569 O O . HIS B 1 100 ? -10.297 31.484 3.189 1 59.25 100 HIS B O 1
ATOM 1575 N N . GLY B 1 101 ? -9.211 29.719 1.96 1 47.41 101 GLY B N 1
ATOM 1576 C CA . GLY B 1 101 ? -8.648 30.875 1.271 1 47.41 101 GLY B CA 1
ATOM 1577 C C . GLY B 1 101 ? -9.43 31.281 0.035 1 47.41 101 GLY B C 1
ATOM 1578 O O . GLY B 1 101 ? -10.195 30.469 -0.506 1 47.41 101 GLY B O 1
#

Solvent-accessible surface area (backbone atoms only — not comparable to full-atom values): 10911 Å² total; per-residue (Å²): 126,80,77,60,92,63,79,65,60,48,49,19,50,48,45,41,65,65,45,26,57,70,67,70,48,51,52,59,58,48,12,60,54,58,71,50,58,44,67,60,40,45,32,18,49,69,60,73,41,84,65,49,48,62,53,18,43,43,50,10,50,30,70,72,49,53,34,63,58,47,43,47,36,33,46,50,25,44,35,46,50,35,40,73,74,42,38,66,59,47,61,72,66,36,67,39,66,66,64,87,104,127,80,75,59,91,63,79,66,61,48,47,18,50,49,46,41,63,64,44,27,57,70,66,71,47,51,53,58,58,48,12,59,54,59,71,48,58,44,66,59,40,44,34,19,48,68,59,74,42,82,66,48,48,61,53,17,44,43,50,10,50,30,71,72,49,52,34,63,59,48,42,47,37,34,48,51,25,44,37,46,50,35,41,74,74,43,37,65,61,47,63,71,67,37,67,40,69,67,65,87,104

Nearest PDB structures (foldseek):
  7csy-assembly1_A  TM=9.828E-01  e=3.491E-12  Pseudomonas aeruginosa PAO1
  6lb3-assembly2_H  TM=9.755E-01  e=2.267E-12  Pseudomonas aeruginosa PAO1
  6f8h-assembly2_C-3  TM=9.582E-01  e=1.203E-08  Pseudomonas putida
  6f8s-assembly1_C  TM=9.394E-01  e=2.177E-08  Pseudomonas putida
  3trb-assembly1_A  TM=9.635E-01  e=5.446E-08  Coxiella burnetii

pLDDT: mean 94.45, std 13.07, range [32.0, 98.94]

Foldseek 3Di:
DCLPVDAQDALLCCCVPVPCVVVVHDLQNLCVQLVHDSVQSVCSNVRNDHQDLSNLPSVCVVRVHHSVVRVVSRVRSVVSVCCVVCVVVCVVPDDDPPVVD/DCLVVDQQDALLCCCVPVPCVVVVHDLQNLCVQLVHDSVQSVCSNVRNDHQDLSNLPSVCVVRVHHSVVRVVSRVRSVVSVCCVVCVVVCVVPDDDPPVVD

Organism: Pseudomonas aeruginosa (strain ATCC 15692 / DSM 22644 / CIP 104116 / JCM 14847 / LMG 12228 / 1C / PRS 101 / PAO1) (NCBI:txid208964)